Protein AF-A0A1F7G364-F1 (afdb_monomer_lite)

Foldseek 3Di:
DQLVVLLCCLQPAQQLVVCVVVVLLVVLCVVLVVPQFDSRDRQLVRVVPDDPCSQCVVPHDSVRSSSVSSVVSSVVVVLVPPPPRFFKKKKAWFAAPVRHTDDRMDMDGPNDDDDDDDDPRRCPVVVVVCVQQQPCLPDPGRMHMATPNHGDDPCRSPDPQCRPDDDDDPDDDDPDFDFLLVVQLVVCVVNVPPCSPVSSVVLLVQLQVQAPHHDDSRDTLVPDDPSSVVSSSVD

Radius of gyration: 21.53 Å; chains: 1; bounding box: 49×42×54 Å

Sequence (235 aa):
MTADKYLEMVIAEPLNKILAEHPICRDFFMNLRLTDIDWNLPLMQALDNIAEDAITEFGLDKGMILREFCQFLETFSKVASDGAAIRSLTIVGGHGKSGEAEIAQWTASVGEIISIVGPTGAGKSRLLADIECLADGDTPTGRRIHIDGKEITDERRFDMEGKLVAQLSQNMNFVMDLTVKEFLGMHAGSRLTRDAENTIVKCFECANELAGEKFLLDTKVTQLSGGQSRALMIA

Secondary structure (DSSP, 8-state):
--HHHHHHHHHHS-HHHHHHH-TTHHHHHHHTT--S--TTS-HHHHHHTS-HHHHHTTT--HHHHHHHHHHHHHHHHHHHHSTT---EEEEE--B-TTS-B--SEEEEETT--------TTSSHHHHHHHHHTT-BS-STT--EEEETTEEPPHHHHS-SS--------SS----S--BHHHHHHHHHHTTT-TTHHHHHHHHHHHHHHHSSS---TTSBGGGS-HHHHHHHHH-

Structure (mmCIF, N/CA/C/O backbone):
data_AF-A0A1F7G364-F1
#
_entry.id   AF-A0A1F7G364-F1
#
loop_
_atom_site.group_PDB
_atom_site.id
_atom_site.type_symbol
_atom_site.label_atom_id
_atom_site.label_alt_id
_atom_site.label_comp_id
_atom_site.label_asym_id
_atom_site.label_entity_id
_atom_site.label_seq_id
_atom_site.pdbx_PDB_ins_code
_atom_site.Cartn_x
_atom_site.Cartn_y
_atom_site.Cartn_z
_atom_site.occupancy
_atom_site.B_iso_or_equiv
_atom_site.auth_seq_id
_atom_site.auth_comp_id
_atom_site.auth_asym_id
_atom_site.auth_atom_id
_atom_site.pdbx_PDB_model_num
ATOM 1 N N . MET A 1 1 ? -16.574 -18.313 16.518 1.00 46.00 1 MET A N 1
ATOM 2 C CA . MET A 1 1 ? -15.630 -19.451 16.590 1.00 46.00 1 MET A CA 1
ATOM 3 C C . MET A 1 1 ? -14.181 -19.061 16.282 1.00 46.00 1 MET A C 1
ATOM 5 O O . MET A 1 1 ? -13.308 -19.859 16.580 1.00 46.00 1 MET A O 1
ATOM 9 N N . THR A 1 2 ? -13.884 -17.878 15.720 1.00 55.81 2 THR A N 1
ATOM 10 C CA . THR A 1 2 ? -12.501 -17.436 15.429 1.00 55.81 2 THR A CA 1
ATOM 11 C C . THR A 1 2 ? -11.850 -16.631 16.558 1.00 55.81 2 THR A C 1
ATOM 13 O O . THR A 1 2 ? -10.686 -16.877 16.848 1.00 55.81 2 THR A O 1
ATOM 16 N N . ALA A 1 3 ? -12.586 -15.741 17.236 1.00 55.44 3 ALA A N 1
ATOM 17 C CA . ALA A 1 3 ? -12.046 -14.910 18.322 1.00 55.44 3 ALA A CA 1
ATOM 18 C C . ALA A 1 3 ? -11.487 -15.733 19.504 1.00 55.44 3 ALA A C 1
ATOM 20 O O . ALA A 1 3 ? -10.388 -15.455 19.978 1.00 55.44 3 ALA A O 1
ATOM 21 N N . ASP A 1 4 ? -12.185 -16.803 19.908 1.00 66.75 4 ASP A N 1
ATOM 22 C CA . ASP A 1 4 ? -11.740 -17.679 21.007 1.00 66.75 4 ASP A CA 1
ATOM 23 C C . ASP A 1 4 ? -10.426 -18.407 20.682 1.00 66.75 4 ASP A C 1
ATOM 25 O O . ASP A 1 4 ? -9.586 -18.596 21.556 1.00 66.75 4 ASP A O 1
ATOM 29 N N . LYS A 1 5 ? -10.199 -18.746 19.405 1.00 79.88 5 LYS A N 1
ATOM 30 C CA . LYS A 1 5 ? -8.985 -19.442 18.956 1.00 79.88 5 LYS A CA 1
ATOM 31 C C . LYS A 1 5 ? -7.734 -18.570 19.107 1.00 79.88 5 LYS A C 1
ATOM 33 O O . LYS A 1 5 ? -6.701 -19.057 19.558 1.00 79.88 5 LYS A O 1
ATOM 38 N N . TYR A 1 6 ? -7.807 -17.297 18.709 1.00 83.31 6 TYR A N 1
ATOM 39 C CA . TYR A 1 6 ? -6.666 -16.381 18.837 1.00 83.31 6 TYR A CA 1
ATOM 40 C C . TYR A 1 6 ? -6.400 -16.029 20.295 1.00 83.31 6 TYR A C 1
ATOM 42 O O . TYR A 1 6 ? -5.242 -15.962 20.696 1.00 83.31 6 TYR A O 1
ATOM 50 N N . LEU A 1 7 ? -7.455 -15.886 21.098 1.00 86.00 7 LEU A N 1
ATOM 51 C CA . LEU A 1 7 ? -7.321 -15.663 22.531 1.00 86.00 7 LEU A CA 1
ATOM 52 C C . LEU A 1 7 ? -6.595 -16.828 23.223 1.00 86.00 7 LEU A C 1
ATOM 54 O O . LEU A 1 7 ? -5.642 -16.592 23.962 1.00 86.00 7 LEU A O 1
ATOM 58 N N . GLU A 1 8 ? -6.986 -18.078 22.947 1.00 86.25 8 GLU A N 1
ATOM 59 C CA . GLU A 1 8 ? -6.295 -19.263 23.477 1.00 86.25 8 GLU A CA 1
ATOM 60 C C . GLU A 1 8 ? -4.821 -19.304 23.056 1.00 86.25 8 GLU A C 1
ATOM 62 O O . GLU A 1 8 ? -3.945 -19.522 23.894 1.00 86.25 8 GLU A O 1
ATOM 67 N N . MET A 1 9 ? -4.536 -19.036 21.779 1.00 86.81 9 MET A N 1
ATOM 68 C CA . MET A 1 9 ? -3.173 -19.021 21.245 1.00 86.81 9 MET A CA 1
ATOM 69 C C . MET A 1 9 ? -2.296 -17.964 21.930 1.00 86.81 9 MET A C 1
ATOM 71 O O . MET A 1 9 ? -1.188 -18.270 22.355 1.00 86.81 9 MET A O 1
ATOM 75 N N . VAL A 1 10 ? -2.797 -16.736 22.086 1.00 89.81 10 VAL A N 1
ATOM 76 C CA . VAL A 1 10 ? -2.056 -15.611 22.688 1.00 89.81 10 VAL A CA 1
ATOM 77 C C . VAL A 1 10 ? -1.795 -15.814 24.184 1.00 89.81 10 VAL A C 1
ATOM 79 O O . VAL A 1 10 ? -0.786 -15.336 24.710 1.00 89.81 10 VAL A O 1
ATOM 82 N N . ILE A 1 11 ? -2.692 -16.518 24.879 1.00 90.00 11 ILE A N 1
ATOM 83 C CA . ILE A 1 11 ? -2.547 -16.828 26.307 1.00 90.00 11 ILE A CA 1
ATOM 84 C C . ILE A 1 11 ? -1.596 -18.012 26.536 1.00 90.00 11 ILE A C 1
ATOM 86 O O . ILE A 1 11 ? -0.894 -18.034 27.548 1.00 90.00 11 ILE A O 1
ATOM 90 N N . ALA A 1 12 ? -1.577 -18.997 25.634 1.00 88.75 12 ALA A N 1
ATOM 91 C CA . ALA A 1 12 ? -0.844 -20.246 25.834 1.00 88.75 12 ALA A CA 1
ATOM 92 C C . ALA A 1 12 ? 0.547 -20.270 25.184 1.00 88.75 12 ALA A C 1
ATOM 94 O O . ALA A 1 12 ? 1.451 -20.921 25.713 1.00 88.75 12 ALA A O 1
ATOM 95 N N . GLU A 1 13 ? 0.729 -19.607 24.042 1.00 92.75 13 GLU A N 1
ATOM 96 C CA . GLU A 1 13 ? 1.959 -19.711 23.259 1.00 92.75 13 GLU A CA 1
ATOM 97 C C . GLU A 1 13 ? 2.919 -18.533 23.487 1.00 92.75 13 GLU A C 1
ATOM 99 O O . GLU A 1 13 ? 2.483 -17.394 23.660 1.00 92.75 13 GLU A O 1
ATOM 104 N N . PRO A 1 14 ? 4.242 -18.778 23.439 1.00 93.94 14 PRO A N 1
ATOM 105 C CA . PRO A 1 14 ? 5.242 -17.718 23.407 1.00 93.94 14 PRO A CA 1
ATOM 106 C C . PRO A 1 14 ? 5.053 -16.767 22.220 1.00 93.94 14 PRO A C 1
ATOM 108 O O . PRO A 1 14 ? 4.830 -17.208 21.086 1.00 93.94 14 PRO A O 1
ATOM 111 N N . LEU A 1 15 ? 5.230 -15.463 22.452 1.00 90.69 15 LEU A N 1
ATOM 112 C CA . LEU A 1 15 ? 5.092 -14.449 21.403 1.00 90.69 15 LEU A CA 1
ATOM 113 C C . LEU A 1 15 ? 6.021 -14.702 20.204 1.00 90.69 15 LEU A C 1
ATOM 115 O O . LEU A 1 15 ? 5.620 -14.469 19.071 1.00 90.69 15 LEU A O 1
ATOM 119 N N . ASN A 1 16 ? 7.234 -15.220 20.406 1.00 90.25 16 ASN A N 1
ATOM 120 C CA . ASN A 1 16 ? 8.184 -15.512 19.329 1.00 90.25 16 ASN A CA 1
ATOM 121 C C . ASN A 1 16 ? 7.646 -16.544 18.322 1.00 90.25 16 ASN A C 1
ATOM 123 O O . ASN A 1 16 ? 7.907 -16.421 17.126 1.00 90.25 16 ASN A O 1
ATOM 127 N N . LYS A 1 17 ? 6.867 -17.525 18.785 1.00 90.06 17 LYS A N 1
ATOM 128 C CA . LYS A 1 17 ? 6.242 -18.548 17.950 1.00 90.06 17 LYS A CA 1
ATOM 129 C C . LYS A 1 17 ? 5.085 -17.946 17.160 1.00 90.06 17 LYS A C 1
ATOM 131 O O . LYS A 1 17 ? 5.026 -18.120 15.947 1.00 90.06 17 LYS A O 1
ATOM 136 N N . ILE A 1 18 ? 4.252 -17.143 17.824 1.00 87.56 18 ILE A N 1
ATOM 137 C CA . ILE A 1 18 ? 3.159 -16.404 17.179 1.00 87.56 18 ILE A CA 1
ATOM 138 C C . ILE A 1 18 ? 3.708 -15.461 16.101 1.00 87.56 18 ILE A C 1
ATOM 140 O O . ILE A 1 18 ? 3.188 -15.423 14.993 1.00 87.56 18 ILE A O 1
ATOM 144 N N . LEU A 1 19 ? 4.789 -14.732 16.388 1.00 84.50 19 LEU A N 1
ATOM 145 C CA . LEU A 1 19 ? 5.429 -13.815 15.441 1.00 84.50 19 LEU A CA 1
ATOM 146 C C . LEU A 1 19 ? 6.155 -14.531 14.296 1.00 84.50 19 LEU A C 1
ATOM 148 O O . LEU A 1 19 ? 6.310 -13.947 13.228 1.00 84.50 19 LEU A O 1
ATOM 152 N N . ALA A 1 20 ? 6.596 -15.776 14.482 1.00 76.75 20 ALA A N 1
ATOM 153 C CA . ALA A 1 20 ? 7.150 -16.569 13.387 1.00 76.75 20 ALA A CA 1
ATOM 154 C C . ALA A 1 20 ? 6.065 -16.953 12.366 1.00 76.75 20 ALA A C 1
ATOM 156 O O . ALA A 1 20 ? 6.322 -16.953 11.163 1.00 76.75 20 ALA A O 1
ATOM 157 N N . GLU A 1 21 ? 4.852 -17.247 12.840 1.00 77.50 21 GLU A N 1
ATOM 158 C CA . GLU A 1 21 ? 3.695 -17.559 11.990 1.00 77.50 21 GLU A CA 1
ATOM 159 C C . GLU A 1 21 ? 3.001 -16.293 11.457 1.00 77.50 21 GLU A C 1
ATOM 161 O O . GLU A 1 21 ? 2.485 -16.287 10.338 1.00 77.50 21 GLU A O 1
ATOM 166 N N . HIS A 1 22 ? 3.053 -15.195 12.218 1.00 77.25 22 HIS A N 1
ATOM 167 C CA . HIS A 1 22 ? 2.428 -13.910 11.902 1.00 77.25 22 HIS A CA 1
ATOM 168 C C . HIS A 1 22 ? 3.403 -12.725 12.089 1.00 77.25 22 HIS A C 1
ATOM 170 O O . HIS A 1 22 ? 3.224 -11.926 13.014 1.00 77.25 22 HIS A O 1
ATOM 176 N N . PRO A 1 23 ? 4.407 -12.543 11.204 1.00 73.62 23 PRO A N 1
ATOM 177 C CA . PRO A 1 23 ? 5.446 -11.516 11.370 1.00 73.62 23 PRO A CA 1
ATOM 178 C C . PRO A 1 23 ? 4.921 -10.083 11.539 1.00 73.62 23 PRO A C 1
ATOM 180 O O . PRO A 1 23 ? 5.452 -9.328 12.352 1.00 73.62 23 PRO A O 1
ATOM 183 N N . ILE A 1 24 ? 3.826 -9.738 10.850 1.00 70.62 24 ILE A N 1
ATOM 184 C CA . ILE A 1 24 ? 3.143 -8.432 10.928 1.00 70.62 24 ILE A CA 1
ATOM 185 C C . ILE A 1 24 ? 2.694 -8.053 12.344 1.00 70.62 24 ILE A C 1
ATOM 187 O O . ILE A 1 24 ? 2.598 -6.880 12.690 1.00 70.62 24 ILE A O 1
ATOM 191 N N . CYS A 1 25 ? 2.444 -9.040 13.205 1.00 81.12 25 CYS A N 1
ATOM 192 C CA . CYS A 1 25 ? 2.002 -8.793 14.575 1.00 81.12 25 CYS A CA 1
ATOM 193 C C . CYS A 1 25 ? 3.087 -8.134 15.434 1.00 81.12 25 CYS A C 1
ATOM 195 O O . CYS A 1 25 ? 2.791 -7.640 16.520 1.00 81.12 25 CYS A O 1
ATOM 197 N N . ARG A 1 26 ? 4.329 -8.056 14.942 1.00 81.12 26 ARG A N 1
ATOM 198 C CA . ARG A 1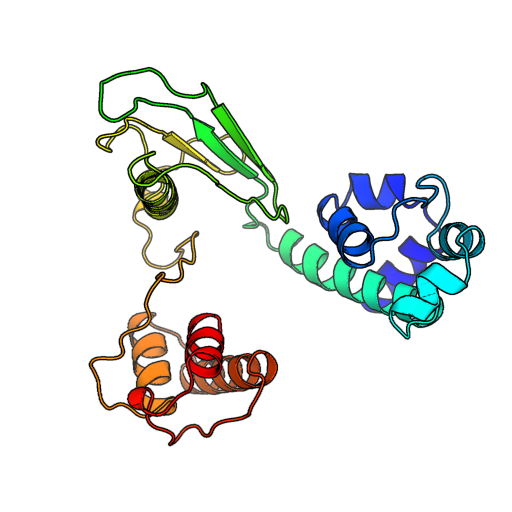 26 ? 5.398 -7.287 15.579 1.00 81.12 26 ARG A CA 1
ATOM 199 C C . ARG A 1 26 ? 5.097 -5.786 15.588 1.00 81.12 26 ARG A C 1
ATOM 201 O O . ARG A 1 26 ? 5.430 -5.112 16.564 1.00 81.12 26 ARG A O 1
ATOM 208 N N . ASP A 1 27 ? 4.415 -5.283 14.561 1.00 76.62 27 ASP A N 1
ATOM 209 C CA . ASP A 1 27 ? 4.112 -3.857 14.414 1.00 76.62 27 ASP A CA 1
ATOM 210 C C . ASP A 1 27 ? 3.127 -3.363 15.469 1.00 76.62 27 ASP A C 1
ATOM 212 O O . ASP A 1 27 ? 3.214 -2.219 15.910 1.00 76.62 27 ASP A O 1
ATOM 216 N N . PHE A 1 28 ? 2.239 -4.238 15.947 1.00 84.88 28 PHE A N 1
ATOM 217 C CA . PHE A 1 28 ? 1.347 -3.934 17.063 1.00 84.88 28 PHE A CA 1
ATOM 218 C C . PHE A 1 28 ? 2.128 -3.436 18.289 1.00 84.88 28 PHE A C 1
ATOM 220 O O . PHE A 1 28 ? 1.832 -2.378 18.845 1.00 84.88 28 PHE A O 1
ATOM 227 N N . PHE A 1 29 ? 3.186 -4.155 18.667 1.00 85.25 29 PHE A N 1
ATOM 228 C CA . PHE A 1 29 ? 4.021 -3.805 19.816 1.00 85.25 29 PHE A CA 1
ATOM 229 C C . PHE A 1 29 ? 4.875 -2.563 19.561 1.00 85.25 29 PHE A C 1
ATOM 231 O O . PHE A 1 29 ? 5.046 -1.740 20.460 1.00 85.25 29 PHE A O 1
ATOM 238 N N . MET A 1 30 ? 5.368 -2.387 18.330 1.00 79.62 30 MET A N 1
ATOM 239 C CA . MET A 1 30 ? 6.114 -1.186 17.946 1.00 79.62 30 MET A CA 1
ATOM 240 C C . MET A 1 30 ? 5.243 0.073 18.008 1.00 79.62 30 MET A C 1
ATOM 242 O O . MET A 1 30 ? 5.698 1.102 18.508 1.00 79.62 30 MET A O 1
ATOM 246 N N . ASN A 1 31 ? 3.987 -0.014 17.567 1.00 77.81 31 ASN A N 1
ATOM 247 C CA . ASN A 1 31 ? 3.032 1.095 17.613 1.00 77.81 31 ASN A CA 1
ATOM 248 C C . ASN A 1 31 ? 2.676 1.495 19.049 1.00 77.81 31 ASN A C 1
ATOM 250 O O . ASN A 1 31 ? 2.547 2.684 19.335 1.00 77.81 31 ASN A O 1
ATOM 254 N N . LEU A 1 32 ? 2.599 0.523 19.961 1.00 76.69 32 LEU A N 1
ATOM 255 C CA . LEU A 1 32 ? 2.423 0.762 21.397 1.00 76.69 32 LEU A CA 1
ATOM 256 C C . LEU A 1 32 ? 3.727 1.142 22.121 1.00 76.69 32 LEU A C 1
ATOM 258 O O . LEU A 1 32 ? 3.716 1.335 23.332 1.00 76.69 32 LEU A O 1
ATOM 262 N N . ARG A 1 33 ? 4.856 1.237 21.400 1.00 75.06 33 ARG A N 1
ATOM 263 C CA . ARG A 1 33 ? 6.203 1.481 21.950 1.00 75.06 33 ARG A CA 1
ATOM 264 C C . ARG A 1 33 ? 6.608 0.503 23.058 1.00 75.06 33 ARG A C 1
ATOM 266 O O . ARG A 1 33 ? 7.437 0.825 23.904 1.00 75.06 33 ARG A O 1
ATOM 273 N N . LEU A 1 34 ? 6.070 -0.712 23.025 1.00 77.19 34 LEU A N 1
ATOM 274 C CA . LEU A 1 34 ? 6.424 -1.772 23.960 1.00 77.19 34 LEU A CA 1
ATOM 275 C C . LEU A 1 34 ? 7.711 -2.449 23.474 1.00 77.19 34 LEU A C 1
ATOM 277 O O . LEU A 1 34 ? 7.679 -3.465 22.781 1.00 77.19 34 LEU A O 1
ATOM 281 N N . THR A 1 35 ? 8.856 -1.839 23.780 1.00 69.19 35 THR A N 1
ATOM 282 C CA . THR A 1 35 ? 10.170 -2.303 23.302 1.00 69.19 35 THR A CA 1
ATOM 283 C C . THR A 1 35 ? 10.810 -3.369 24.189 1.00 69.19 35 THR A C 1
ATOM 285 O O . THR A 1 35 ? 11.573 -4.186 23.679 1.00 69.19 35 THR A O 1
ATOM 288 N N . ASP A 1 36 ? 10.459 -3.413 25.477 1.00 77.38 36 ASP A N 1
ATOM 289 C CA . ASP A 1 36 ? 11.058 -4.307 26.482 1.00 77.38 36 ASP A CA 1
ATOM 290 C C . ASP A 1 36 ? 10.194 -5.552 26.754 1.00 77.38 36 ASP A C 1
ATOM 292 O O . ASP A 1 36 ? 10.009 -5.983 27.891 1.00 77.38 36 ASP A O 1
ATOM 296 N N . ILE A 1 37 ? 9.626 -6.128 25.693 1.00 84.00 37 ILE A N 1
ATOM 297 C CA . ILE A 1 37 ? 8.840 -7.364 25.767 1.00 84.00 37 ILE A CA 1
ATOM 298 C C . ILE A 1 37 ? 9.762 -8.584 25.708 1.00 84.00 37 ILE A C 1
ATOM 300 O O . ILE A 1 37 ? 10.570 -8.724 24.786 1.00 84.00 37 ILE A O 1
ATOM 304 N N . ASP A 1 38 ? 9.587 -9.518 26.647 1.00 89.06 38 ASP A N 1
ATOM 305 C CA . ASP A 1 38 ? 10.175 -10.853 26.531 1.00 89.06 38 ASP A CA 1
ATOM 306 C C . ASP A 1 38 ? 9.348 -11.713 25.567 1.00 89.06 38 ASP A C 1
ATOM 308 O O . ASP A 1 38 ? 8.284 -12.238 25.900 1.00 89.06 38 ASP A O 1
ATOM 312 N N . TRP A 1 39 ? 9.869 -11.874 24.352 1.00 89.88 39 TRP A N 1
ATOM 313 C CA . TRP A 1 39 ? 9.229 -12.642 23.286 1.00 89.88 39 TRP A CA 1
ATOM 314 C C . TRP A 1 39 ? 9.131 -14.146 23.577 1.00 89.88 39 TRP A C 1
ATOM 316 O O . TRP A 1 39 ? 8.430 -14.854 22.859 1.00 89.88 39 TRP A O 1
ATOM 326 N N . ASN A 1 40 ? 9.825 -14.668 24.591 1.00 93.12 40 ASN A N 1
ATOM 327 C CA . ASN A 1 40 ? 9.756 -16.090 24.944 1.00 93.12 40 ASN A CA 1
ATOM 328 C C . ASN A 1 40 ? 8.587 -16.421 25.880 1.00 93.12 40 ASN A C 1
ATOM 330 O O . ASN A 1 40 ? 8.368 -17.594 26.185 1.00 93.12 40 ASN A O 1
ATOM 334 N N . LEU A 1 41 ? 7.839 -15.410 26.325 1.00 91.94 41 LEU A N 1
ATOM 335 C CA . LEU A 1 41 ? 6.687 -15.566 27.203 1.00 91.94 41 LEU A CA 1
ATOM 336 C C . LEU A 1 41 ? 5.368 -15.360 26.439 1.00 91.94 41 LEU A C 1
ATOM 338 O O . LEU A 1 41 ? 5.348 -14.680 25.407 1.00 91.94 41 LEU A O 1
ATOM 342 N N . PRO A 1 42 ? 4.252 -15.925 26.933 1.00 93.56 42 PRO A N 1
ATOM 343 C CA . PRO A 1 42 ? 2.913 -15.552 26.485 1.00 93.56 42 PRO A CA 1
ATOM 344 C C . PRO A 1 42 ? 2.592 -14.089 26.805 1.00 93.56 42 PRO A C 1
ATOM 346 O O . PRO A 1 42 ? 3.126 -13.534 27.769 1.00 93.56 42 PRO A O 1
ATOM 349 N N . LEU A 1 43 ? 1.675 -13.471 26.048 1.00 91.50 43 LEU A N 1
ATOM 350 C CA . LEU A 1 43 ? 1.455 -12.017 26.089 1.00 91.50 43 LEU A CA 1
ATOM 351 C C . LEU A 1 43 ? 1.201 -11.482 27.503 1.00 91.50 43 LEU A C 1
ATOM 353 O O . LEU A 1 43 ? 1.846 -10.527 27.918 1.00 91.50 43 LEU A O 1
ATOM 357 N N . MET A 1 44 ? 0.291 -12.101 28.257 1.00 90.31 44 MET A N 1
ATOM 358 C CA . MET A 1 44 ? -0.051 -11.624 29.604 1.00 90.31 44 MET A CA 1
ATOM 359 C C . MET A 1 44 ? 1.149 -11.665 30.556 1.00 90.31 44 MET A C 1
ATOM 361 O O . MET A 1 44 ? 1.359 -10.719 31.306 1.00 90.31 44 MET A O 1
ATOM 365 N N . GLN A 1 45 ? 1.972 -12.714 30.470 1.00 88.94 45 GLN A N 1
ATOM 366 C CA . GLN A 1 45 ? 3.180 -12.842 31.290 1.00 88.94 45 GLN A CA 1
ATOM 367 C C . GLN A 1 45 ? 4.260 -11.847 30.858 1.00 88.94 45 GLN A C 1
ATOM 369 O O . GLN A 1 45 ? 4.964 -11.294 31.698 1.00 88.94 45 GLN A O 1
ATOM 374 N N . ALA A 1 46 ? 4.380 -11.587 29.555 1.00 88.69 46 ALA A N 1
ATOM 375 C CA . ALA A 1 46 ? 5.289 -10.569 29.050 1.00 88.69 46 ALA A CA 1
ATOM 376 C C . ALA A 1 46 ? 4.874 -9.164 29.522 1.00 88.69 46 ALA A C 1
ATOM 378 O O . ALA A 1 46 ? 5.725 -8.406 29.977 1.00 88.69 46 ALA A O 1
ATOM 379 N N . LEU A 1 47 ? 3.574 -8.843 29.491 1.00 87.06 47 LEU A N 1
ATOM 380 C CA . LEU A 1 47 ? 3.026 -7.575 29.992 1.00 87.06 47 LEU A CA 1
ATOM 381 C C . LEU A 1 47 ? 3.157 -7.425 31.516 1.00 87.06 47 LEU A C 1
ATOM 383 O O . LEU A 1 47 ? 3.214 -6.301 32.008 1.00 87.06 47 LEU A O 1
ATOM 387 N N . ASP A 1 48 ? 3.215 -8.524 32.272 1.00 85.25 48 ASP A N 1
ATOM 388 C CA . ASP A 1 48 ? 3.459 -8.487 33.720 1.00 85.25 48 ASP A CA 1
ATOM 389 C C . ASP A 1 48 ? 4.864 -8.009 34.089 1.00 85.25 48 ASP A C 1
ATOM 391 O O . ASP A 1 48 ? 5.041 -7.423 35.156 1.00 85.25 48 ASP A O 1
ATOM 395 N N . ASN A 1 49 ? 5.830 -8.185 33.189 1.00 82.12 49 ASN A N 1
ATOM 396 C CA . ASN A 1 49 ? 7.210 -7.746 33.383 1.00 82.12 49 ASN A CA 1
ATOM 397 C C . ASN A 1 49 ? 7.469 -6.310 32.894 1.00 82.12 49 ASN A C 1
ATOM 399 O O . ASN A 1 49 ? 8.583 -5.809 33.044 1.00 82.12 49 ASN A O 1
ATOM 403 N N . ILE A 1 50 ? 6.465 -5.643 32.318 1.00 80.94 50 ILE A N 1
ATOM 404 C CA . ILE A 1 50 ? 6.571 -4.264 31.830 1.00 80.94 50 ILE A CA 1
ATOM 405 C C . ILE A 1 50 ? 6.164 -3.293 32.941 1.00 80.94 50 ILE A C 1
ATOM 407 O O . ILE A 1 50 ? 5.210 -3.535 33.682 1.00 80.94 50 ILE A O 1
ATOM 411 N N . ALA A 1 51 ? 6.879 -2.170 33.037 1.00 73.69 51 ALA A N 1
ATOM 412 C CA . ALA A 1 51 ? 6.533 -1.093 33.956 1.00 73.69 51 ALA A CA 1
ATOM 413 C C . ALA A 1 51 ? 5.108 -0.577 33.686 1.00 73.69 51 ALA A C 1
ATOM 415 O O . ALA A 1 51 ? 4.757 -0.240 32.556 1.00 73.69 51 ALA A O 1
ATOM 416 N N . GLU A 1 52 ? 4.298 -0.486 34.738 1.00 69.88 52 GLU A N 1
ATOM 417 C CA . GLU A 1 52 ? 2.880 -0.107 34.661 1.00 69.88 52 GLU A CA 1
ATOM 418 C C . GLU A 1 52 ? 2.681 1.300 34.054 1.00 69.88 52 GLU A C 1
ATOM 420 O O . GLU A 1 52 ? 1.711 1.550 33.333 1.00 69.88 52 GLU A O 1
ATOM 425 N N . ASP A 1 53 ? 3.666 2.182 34.237 1.00 67.56 53 ASP A N 1
ATOM 426 C CA . ASP A 1 53 ? 3.720 3.530 33.660 1.00 67.56 53 ASP A CA 1
ATOM 427 C C . AS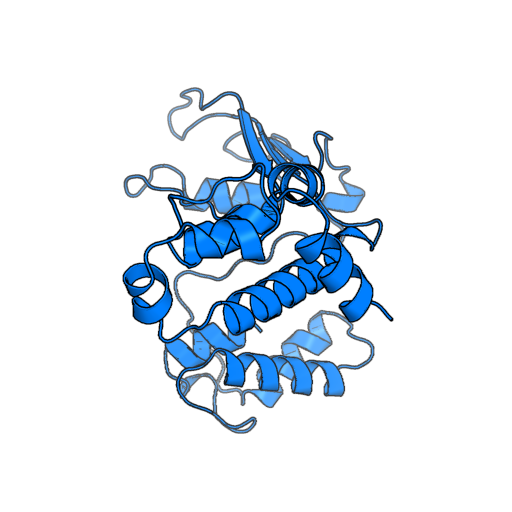P A 1 53 ? 3.755 3.515 32.119 1.00 67.56 53 ASP A C 1
ATOM 429 O O . ASP A 1 53 ? 3.111 4.341 31.478 1.00 67.56 53 ASP A O 1
ATOM 433 N N . ALA A 1 54 ? 4.441 2.544 31.504 1.00 67.44 54 ALA A N 1
ATOM 434 C CA . ALA A 1 54 ? 4.545 2.438 30.043 1.00 67.44 54 ALA A CA 1
ATOM 435 C C . ALA A 1 54 ? 3.228 1.979 29.390 1.00 67.44 54 ALA A C 1
ATOM 437 O O . ALA A 1 54 ? 2.946 2.294 28.236 1.00 67.44 54 ALA A O 1
ATOM 438 N N . ILE A 1 55 ? 2.407 1.232 30.133 1.00 70.12 55 ILE A N 1
ATOM 439 C CA . ILE A 1 55 ? 1.100 0.738 29.678 1.00 70.12 55 ILE A CA 1
ATOM 440 C C . ILE A 1 55 ? 0.033 1.830 29.846 1.00 70.12 55 ILE A C 1
ATOM 442 O O . ILE A 1 55 ? -0.789 2.063 28.956 1.00 70.12 55 ILE A O 1
ATOM 446 N N . THR A 1 56 ? 0.079 2.539 30.975 1.00 70.62 56 THR A N 1
ATOM 447 C CA . THR A 1 56 ? -0.881 3.597 31.311 1.00 70.62 56 THR A CA 1
ATOM 448 C C . THR A 1 56 ? -0.646 4.908 30.556 1.00 70.62 56 THR A C 1
ATOM 450 O O . THR A 1 56 ? -1.597 5.678 30.417 1.00 70.62 56 THR A O 1
ATOM 453 N N . GLU A 1 57 ? 0.547 5.143 29.987 1.00 66.31 57 GLU A N 1
ATOM 454 C CA . GLU A 1 57 ? 0.852 6.306 29.128 1.00 66.31 57 GLU A CA 1
ATOM 455 C C . GLU A 1 57 ? -0.137 6.449 27.953 1.00 66.31 57 GLU A C 1
ATOM 457 O O . GLU A 1 57 ? -0.487 7.562 27.558 1.00 66.31 57 GLU A O 1
ATOM 462 N N . PHE A 1 58 ? -0.665 5.329 27.450 1.00 63.91 58 PHE A N 1
ATOM 463 C CA . PHE A 1 58 ? -1.660 5.293 26.373 1.00 63.91 58 PHE A CA 1
ATOM 464 C C . PHE A 1 58 ? -3.108 5.140 26.867 1.00 63.91 58 PHE A C 1
ATOM 466 O O . PHE A 1 58 ? -4.018 4.959 26.061 1.00 63.91 58 PHE A O 1
ATOM 473 N N . GLY A 1 59 ? -3.342 5.200 28.183 1.00 68.19 59 GLY A N 1
ATOM 474 C CA . GLY A 1 59 ? -4.660 4.974 28.785 1.00 68.19 59 GLY A CA 1
ATOM 475 C C . GLY A 1 59 ? -5.175 3.541 28.614 1.00 68.19 59 GLY A C 1
ATOM 476 O O . GLY A 1 59 ? -6.385 3.321 28.647 1.00 68.19 59 GLY A O 1
ATOM 477 N N . LEU A 1 60 ? -4.274 2.580 28.395 1.00 75.19 60 LEU A N 1
ATOM 478 C CA . LEU A 1 60 ? -4.603 1.174 28.183 1.00 75.19 60 LEU A CA 1
ATOM 479 C C . LEU A 1 60 ? -4.423 0.376 29.477 1.00 75.19 60 LEU A C 1
ATOM 481 O O . LEU A 1 60 ? -3.590 0.704 30.319 1.00 75.19 60 LEU A O 1
ATOM 485 N N . ASP A 1 61 ? -5.179 -0.713 29.607 1.00 84.56 61 ASP A N 1
ATOM 486 C CA . ASP A 1 61 ? -4.896 -1.775 30.573 1.00 84.56 61 ASP A CA 1
ATOM 487 C C . ASP A 1 61 ? -4.385 -3.040 29.857 1.00 84.56 61 ASP A C 1
ATOM 489 O O . ASP A 1 61 ? -4.539 -3.208 28.642 1.00 84.56 61 ASP A O 1
ATOM 493 N N . LYS A 1 62 ? -3.768 -3.960 30.609 1.00 85.50 62 LYS A N 1
ATOM 494 C CA . LYS A 1 62 ? -3.225 -5.218 30.059 1.00 85.50 62 LYS A CA 1
ATOM 495 C C . LYS A 1 62 ? -4.287 -6.046 29.321 1.00 85.50 62 LYS A C 1
ATOM 497 O O . LYS A 1 62 ? -3.992 -6.676 28.308 1.00 85.50 62 LYS A O 1
ATOM 502 N N . GLY A 1 63 ? -5.529 -6.024 29.803 1.00 84.62 63 GLY A N 1
ATOM 503 C CA . GLY A 1 63 ? -6.657 -6.707 29.175 1.00 84.62 63 GLY A CA 1
ATOM 504 C C . GLY A 1 63 ? -7.116 -6.041 27.874 1.00 84.62 63 GLY A C 1
ATOM 505 O O . GLY A 1 63 ? -7.533 -6.743 26.955 1.00 84.62 63 GLY A O 1
ATOM 506 N N . MET A 1 64 ? -7.021 -4.714 27.759 1.00 84.38 64 MET A N 1
ATOM 507 C CA . MET A 1 64 ? -7.239 -3.979 26.512 1.00 84.38 64 MET A CA 1
ATOM 508 C C . MET A 1 64 ? -6.177 -4.355 25.488 1.00 84.38 64 MET A C 1
ATOM 510 O O . MET A 1 64 ? -6.540 -4.743 24.385 1.00 84.38 64 MET A O 1
ATOM 514 N N . ILE A 1 65 ? -4.896 -4.348 25.869 1.00 88.12 65 ILE A N 1
ATOM 515 C CA . ILE A 1 65 ? -3.798 -4.749 24.975 1.00 88.12 65 ILE A CA 1
ATOM 516 C C . ILE A 1 65 ? -4.003 -6.183 24.472 1.00 88.12 65 ILE A C 1
ATOM 518 O O . ILE A 1 65 ? -3.858 -6.436 23.280 1.00 88.12 65 ILE A O 1
ATOM 522 N N . LEU A 1 66 ? -4.400 -7.112 25.349 1.00 90.12 66 LEU A N 1
ATOM 523 C CA . LEU A 1 66 ? -4.726 -8.485 24.958 1.00 90.12 66 LEU A CA 1
ATOM 524 C C . LEU A 1 66 ? -5.848 -8.537 23.910 1.00 90.12 66 LEU A C 1
ATOM 526 O O . LEU A 1 66 ? -5.710 -9.229 22.901 1.00 90.12 66 LEU A O 1
ATOM 530 N N . ARG A 1 67 ? -6.953 -7.817 24.140 1.00 86.69 67 ARG A N 1
ATOM 531 C CA . ARG A 1 67 ? -8.094 -7.785 23.211 1.00 86.69 67 ARG A CA 1
ATOM 532 C C . ARG A 1 67 ? -7.709 -7.182 21.863 1.00 86.69 67 ARG A C 1
ATOM 534 O O . ARG A 1 67 ? -7.985 -7.796 20.836 1.00 86.69 67 ARG A O 1
ATOM 541 N N . GLU A 1 68 ? -7.037 -6.036 21.880 1.00 86.06 68 GLU A N 1
ATOM 542 C CA . GLU A 1 68 ? -6.558 -5.342 20.681 1.00 86.06 68 GLU A CA 1
ATOM 543 C C . GLU A 1 68 ? -5.583 -6.223 19.890 1.00 86.06 68 GLU A C 1
ATOM 545 O O . GLU A 1 68 ? -5.716 -6.359 18.675 1.00 86.06 68 GLU A O 1
ATOM 550 N N . PHE A 1 69 ? -4.663 -6.920 20.567 1.00 89.75 69 PHE A N 1
ATOM 551 C CA . PHE A 1 69 ? -3.738 -7.837 19.903 1.00 89.75 69 PHE A CA 1
ATOM 552 C C . PHE A 1 69 ? -4.453 -9.036 19.271 1.00 89.75 69 PHE A C 1
ATOM 554 O O . PHE A 1 69 ? -4.138 -9.425 18.146 1.00 89.75 69 PHE A O 1
ATOM 561 N N . CYS A 1 70 ? -5.447 -9.611 19.954 1.00 88.12 70 CYS A N 1
ATOM 562 C CA . CYS A 1 70 ? -6.253 -10.698 19.395 1.00 88.12 70 CYS A CA 1
ATOM 563 C C . CYS A 1 70 ? -7.045 -10.238 18.163 1.00 88.12 70 CYS A C 1
ATOM 565 O O . CYS A 1 70 ? -7.113 -10.962 17.169 1.00 88.12 70 CYS A O 1
ATOM 567 N N . GLN A 1 71 ? -7.612 -9.030 18.204 1.00 84.62 71 GLN A N 1
ATOM 568 C CA . GLN A 1 71 ? -8.339 -8.448 17.077 1.00 84.62 71 GLN A CA 1
ATOM 569 C C . GLN A 1 71 ? -7.407 -8.137 15.898 1.00 84.62 71 GLN A C 1
ATOM 571 O O . GLN A 1 71 ? -7.758 -8.393 14.741 1.00 84.62 71 GLN A O 1
ATOM 576 N N . PHE A 1 72 ? -6.198 -7.654 16.185 1.00 84.06 72 PHE A N 1
ATOM 577 C CA . PHE A 1 72 ? -5.140 -7.463 15.199 1.00 84.06 72 PHE A CA 1
ATOM 578 C C . PHE A 1 72 ? -4.788 -8.799 14.521 1.00 84.06 72 PHE A C 1
ATOM 580 O O . PHE A 1 72 ? -4.871 -8.915 13.297 1.00 84.06 72 PHE A O 1
ATOM 587 N N . LEU A 1 73 ? -4.504 -9.844 15.307 1.00 83.62 73 LEU A N 1
ATOM 588 C CA . LEU A 1 73 ? -4.224 -11.198 14.815 1.00 83.62 73 LEU A CA 1
ATOM 589 C C . LEU A 1 73 ? -5.352 -11.755 13.944 1.00 83.62 73 LEU A C 1
ATOM 591 O O . LEU A 1 73 ? -5.084 -12.307 12.875 1.00 83.62 73 LEU A O 1
ATOM 595 N N . GLU A 1 74 ? -6.606 -11.614 14.374 1.00 82.12 74 GLU A N 1
ATOM 596 C CA . GLU A 1 74 ? -7.757 -12.107 13.617 1.00 82.12 74 GLU A CA 1
ATOM 597 C C . GLU A 1 74 ? -7.886 -11.396 12.264 1.00 82.12 74 GLU A C 1
ATOM 599 O O . GLU A 1 74 ? -8.114 -12.049 11.242 1.00 82.12 74 GLU A O 1
ATOM 604 N N . THR A 1 75 ? -7.708 -10.073 12.245 1.00 74.06 75 THR A N 1
ATOM 605 C CA . THR A 1 75 ? -7.804 -9.257 11.028 1.00 74.06 75 THR A CA 1
ATOM 606 C C . THR A 1 75 ? -6.769 -9.703 9.998 1.00 74.06 75 THR A C 1
ATOM 608 O O . THR A 1 75 ? -7.119 -10.021 8.861 1.00 74.06 75 THR A O 1
ATOM 611 N N . PHE A 1 76 ? -5.505 -9.829 10.399 1.00 70.12 76 PHE A N 1
ATOM 612 C CA . PHE A 1 76 ? -4.426 -10.163 9.468 1.00 70.12 76 PHE A CA 1
ATOM 613 C C . PHE A 1 76 ? -4.320 -11.657 9.142 1.00 70.12 76 PHE A C 1
ATOM 615 O O . PHE A 1 76 ? -3.856 -12.024 8.064 1.00 70.12 76 PHE A O 1
ATOM 622 N N . SER A 1 77 ? -4.833 -12.537 10.001 1.00 67.06 77 SER A N 1
ATOM 623 C CA . SER A 1 77 ? -4.945 -13.963 9.675 1.00 67.06 77 SER A CA 1
ATOM 624 C C . SER A 1 77 ? -6.047 -14.257 8.654 1.00 67.06 77 SER A C 1
ATOM 626 O O . SER A 1 77 ? -5.909 -15.177 7.844 1.00 67.06 77 SER A O 1
ATOM 628 N N . LYS A 1 78 ? -7.138 -13.478 8.657 1.00 57.91 78 LYS A N 1
ATOM 629 C CA . LYS A 1 78 ? -8.172 -13.553 7.611 1.00 57.91 78 LYS A CA 1
ATOM 630 C C . LYS A 1 78 ? -7.618 -13.120 6.257 1.00 57.91 78 LYS A C 1
ATOM 632 O O . LYS A 1 78 ? -7.847 -13.806 5.269 1.00 57.91 78 LYS A O 1
ATOM 637 N N . VAL A 1 79 ? -6.803 -12.065 6.231 1.00 54.75 79 VAL A N 1
ATOM 638 C CA . VAL A 1 79 ? -6.099 -11.634 5.013 1.00 54.75 79 VAL A CA 1
ATOM 639 C C . VAL A 1 79 ? -5.165 -12.733 4.488 1.00 54.75 79 VAL A C 1
ATOM 641 O O . VAL A 1 79 ? -5.090 -12.933 3.285 1.00 54.75 79 VAL A O 1
ATOM 644 N N . ALA A 1 80 ? -4.508 -13.502 5.364 1.00 49.75 80 ALA A N 1
ATOM 645 C CA . ALA A 1 80 ? -3.595 -14.580 4.969 1.00 49.75 80 ALA A CA 1
ATOM 646 C C . ALA A 1 80 ? -4.273 -15.889 4.498 1.00 49.75 80 ALA A C 1
ATOM 648 O O . ALA A 1 80 ? -3.594 -16.742 3.921 1.00 49.75 80 ALA A O 1
ATOM 649 N N . SER A 1 81 ? -5.572 -16.088 4.768 1.00 46.69 81 SER A N 1
ATOM 650 C CA . SER A 1 81 ? -6.299 -17.337 4.464 1.00 46.69 81 SER A CA 1
ATOM 651 C C . SER A 1 81 ? -7.049 -17.326 3.129 1.00 46.69 81 SER A C 1
ATOM 653 O O . SER A 1 81 ? -7.377 -18.401 2.621 1.00 46.69 81 SER A O 1
ATOM 655 N N . ASP A 1 82 ? -7.227 -16.161 2.503 1.00 45.62 82 ASP A N 1
ATOM 656 C CA . ASP A 1 82 ? -7.548 -16.084 1.079 1.00 45.62 82 ASP A CA 1
ATOM 657 C C . ASP A 1 82 ? -6.277 -16.409 0.284 1.00 45.62 82 ASP A C 1
ATOM 659 O O . ASP A 1 82 ? -5.290 -15.676 0.321 1.00 45.62 82 ASP A O 1
ATOM 663 N N . GLY A 1 83 ? -6.273 -17.533 -0.442 1.00 44.56 83 GLY A N 1
ATOM 664 C CA . GLY A 1 83 ? -5.124 -18.077 -1.191 1.00 44.56 83 GLY A CA 1
ATOM 665 C C . GLY A 1 83 ? -4.548 -17.190 -2.313 1.00 44.56 83 GLY A C 1
ATOM 666 O O . GLY A 1 83 ? -3.781 -17.682 -3.138 1.00 44.56 83 GLY A O 1
ATOM 667 N N . ALA A 1 84 ? -4.912 -15.908 -2.346 1.00 53.88 84 ALA A N 1
ATOM 668 C CA . ALA A 1 84 ? -4.406 -14.851 -3.214 1.00 53.88 84 ALA A CA 1
ATOM 669 C C . ALA A 1 84 ? -3.596 -13.774 -2.452 1.00 53.88 84 ALA A C 1
ATOM 671 O O . ALA A 1 84 ? -3.268 -12.739 -3.027 1.00 53.88 84 ALA A O 1
ATOM 672 N N . ALA A 1 85 ? -3.283 -13.984 -1.168 1.00 68.44 85 ALA A N 1
ATOM 673 C CA . ALA A 1 85 ? -2.564 -13.007 -0.358 1.00 68.44 85 ALA A CA 1
ATOM 674 C C . ALA A 1 85 ? -1.087 -12.893 -0.766 1.00 68.44 85 ALA A C 1
ATOM 676 O O . ALA A 1 85 ? -0.298 -13.815 -0.546 1.00 68.44 85 ALA A O 1
ATOM 677 N N . ILE A 1 86 ? -0.718 -11.741 -1.329 1.00 78.00 86 ILE A N 1
ATOM 678 C CA . ILE A 1 86 ? 0.676 -11.353 -1.569 1.00 78.00 86 ILE A CA 1
ATOM 679 C C . ILE A 1 86 ? 1.413 -11.325 -0.230 1.00 78.00 86 ILE A C 1
ATOM 681 O O . ILE A 1 86 ? 0.979 -10.657 0.709 1.00 78.00 86 ILE A O 1
ATOM 685 N N . ARG A 1 87 ? 2.538 -12.033 -0.140 1.00 84.12 87 ARG A N 1
ATOM 686 C CA . ARG A 1 87 ? 3.379 -12.112 1.062 1.00 84.12 87 ARG A CA 1
ATOM 687 C C . ARG A 1 87 ? 4.605 -11.228 0.967 1.00 84.12 87 ARG A C 1
ATOM 689 O O . ARG A 1 87 ? 5.084 -10.768 2.001 1.00 84.12 87 ARG A O 1
ATOM 696 N N . SER A 1 88 ? 5.125 -11.005 -0.236 1.00 89.56 88 SER A N 1
ATOM 697 C CA . SER A 1 88 ? 6.259 -10.109 -0.438 1.00 89.56 88 SER A CA 1
ATOM 698 C C . SER A 1 88 ? 6.263 -9.421 -1.797 1.00 89.56 88 SER A C 1
ATOM 700 O O . SER A 1 88 ? 5.733 -9.931 -2.786 1.00 89.56 88 SER A O 1
ATOM 702 N N . LEU A 1 89 ? 6.913 -8.259 -1.835 1.00 92.38 89 LEU A N 1
ATOM 703 C CA . LEU A 1 89 ? 7.218 -7.500 -3.040 1.00 92.38 89 LEU A CA 1
ATOM 704 C C . LEU A 1 89 ? 8.722 -7.245 -3.087 1.00 92.38 89 LEU A C 1
ATOM 706 O O . LEU A 1 89 ? 9.276 -6.597 -2.202 1.00 92.38 89 LEU A O 1
ATOM 710 N N . THR A 1 90 ? 9.384 -7.738 -4.126 1.00 95.12 90 THR A N 1
ATOM 711 C CA . THR A 1 90 ? 10.813 -7.515 -4.355 1.00 95.12 90 THR A CA 1
ATOM 712 C C . THR A 1 90 ? 11.006 -6.545 -5.508 1.00 95.12 90 THR A C 1
ATOM 714 O O . THR A 1 90 ? 10.477 -6.743 -6.597 1.00 95.12 90 THR A O 1
ATOM 717 N N . ILE A 1 91 ? 11.803 -5.510 -5.273 1.00 95.44 91 ILE A N 1
ATOM 718 C CA . ILE A 1 91 ? 12.253 -4.546 -6.270 1.00 95.44 91 ILE A CA 1
ATOM 719 C C . ILE A 1 91 ? 13.673 -4.932 -6.659 1.00 95.44 91 ILE A C 1
ATOM 721 O O . ILE A 1 91 ? 14.582 -4.851 -5.834 1.00 95.44 91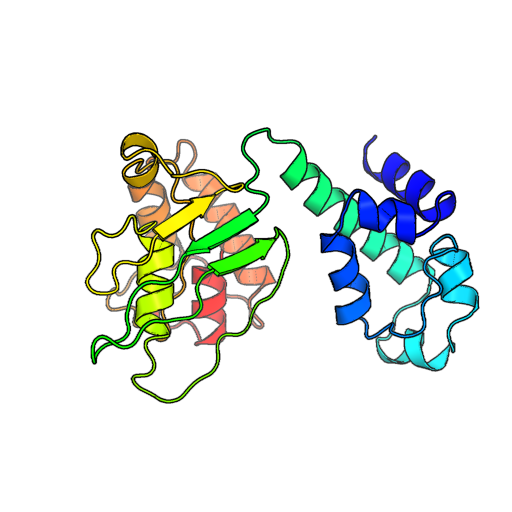 ILE A O 1
ATOM 725 N N . VAL A 1 92 ? 13.869 -5.341 -7.906 1.00 95.88 92 VAL A N 1
ATOM 726 C CA . VAL A 1 92 ? 15.192 -5.558 -8.493 1.00 95.88 92 VAL A CA 1
ATOM 727 C C . VAL A 1 92 ? 15.677 -4.241 -9.084 1.00 95.88 92 VAL A C 1
ATOM 729 O O . VAL A 1 92 ? 14.973 -3.592 -9.864 1.00 95.88 92 VAL A O 1
ATOM 732 N N . GLY A 1 93 ? 16.883 -3.845 -8.686 1.00 93.88 93 GLY A N 1
ATOM 733 C CA . GLY A 1 93 ? 17.510 -2.596 -9.084 1.00 93.88 93 GLY A CA 1
ATOM 734 C C . GLY A 1 93 ? 17.735 -2.499 -10.582 1.00 93.88 93 GLY A C 1
ATOM 735 O O . GLY A 1 93 ? 18.094 -3.474 -11.241 1.00 93.88 93 GLY A O 1
ATOM 736 N N . GLY A 1 94 ? 17.560 -1.287 -11.093 1.00 93.19 94 GLY A N 1
ATOM 737 C CA . GLY A 1 94 ? 17.942 -0.916 -12.445 1.00 93.19 94 GLY A CA 1
ATOM 738 C C . GLY A 1 94 ? 18.972 0.208 -12.400 1.00 93.19 94 GLY A C 1
ATOM 739 O O . GLY A 1 94 ? 20.017 0.086 -11.753 1.00 93.19 94 GLY A O 1
ATOM 740 N N . HIS A 1 95 ? 18.654 1.316 -13.060 1.00 92.19 95 HIS A N 1
ATOM 741 C CA . HIS A 1 95 ? 19.530 2.466 -13.206 1.00 92.19 95 HIS A CA 1
ATOM 742 C C . HIS A 1 95 ? 18.840 3.781 -12.842 1.00 92.19 95 HIS A C 1
ATOM 744 O O . HIS A 1 95 ? 17.650 3.991 -13.098 1.00 92.19 95 HIS A O 1
ATOM 750 N N . GLY A 1 96 ? 19.630 4.687 -12.271 1.00 88.81 96 GLY A N 1
ATOM 751 C CA . GLY A 1 96 ? 19.231 6.062 -12.017 1.00 88.81 96 GLY A CA 1
ATOM 752 C C . GLY A 1 96 ? 19.244 6.921 -13.283 1.00 88.81 96 GLY A C 1
ATOM 753 O O . GLY A 1 96 ? 19.577 6.481 -14.385 1.00 88.81 96 GLY A O 1
ATOM 754 N N . LYS A 1 97 ? 18.890 8.202 -13.131 1.00 85.81 97 LYS A N 1
ATOM 755 C CA . LYS A 1 97 ? 18.747 9.141 -14.259 1.00 85.81 97 LYS A CA 1
ATOM 756 C C . LYS A 1 97 ? 20.051 9.345 -15.043 1.00 85.81 97 LYS A C 1
ATOM 758 O O . LYS A 1 97 ? 19.987 9.689 -16.222 1.00 85.81 97 LYS A O 1
ATOM 763 N N . SER A 1 98 ? 21.208 9.166 -14.407 1.00 86.62 98 SER A N 1
ATOM 764 C CA . SER A 1 98 ? 22.527 9.345 -15.032 1.00 86.62 98 SER A CA 1
ATOM 765 C C . SER A 1 98 ? 23.153 8.013 -15.468 1.00 86.62 98 SER A C 1
ATOM 767 O O . SER A 1 98 ? 24.316 7.993 -15.866 1.00 86.62 98 SER A O 1
ATOM 769 N N . GLY A 1 99 ? 22.392 6.911 -15.419 1.00 85.44 99 GLY A N 1
ATOM 770 C CA . GLY A 1 99 ? 22.852 5.566 -15.774 1.00 85.44 99 GLY A CA 1
ATOM 771 C C . GLY A 1 99 ? 23.610 4.840 -14.659 1.00 85.44 99 GLY A C 1
ATOM 772 O O . GLY A 1 99 ? 24.089 3.727 -14.868 1.00 85.44 99 GLY A O 1
ATOM 773 N N . GLU A 1 100 ? 23.726 5.439 -13.475 1.00 90.19 100 GLU A N 1
ATOM 774 C CA . GLU A 1 100 ? 24.309 4.800 -12.302 1.00 90.19 100 GLU A CA 1
ATOM 775 C C . GLU A 1 100 ? 23.495 3.571 -11.880 1.00 90.19 100 GLU A C 1
ATOM 777 O O . GLU A 1 100 ? 22.266 3.589 -11.922 1.00 90.19 100 GLU A O 1
ATOM 782 N N . ALA A 1 101 ? 24.175 2.494 -11.485 1.00 88.56 101 ALA A N 1
ATOM 783 C CA . ALA A 1 101 ? 23.511 1.305 -10.961 1.00 88.56 101 ALA A CA 1
ATOM 784 C C . ALA A 1 101 ? 22.897 1.589 -9.583 1.00 88.56 101 ALA A C 1
ATOM 786 O O . ALA A 1 101 ? 23.513 2.250 -8.742 1.00 88.56 101 ALA A O 1
ATOM 787 N N . GLU A 1 102 ? 21.696 1.067 -9.351 1.00 88.81 102 GLU A N 1
ATOM 788 C CA . GLU A 1 102 ? 21.013 1.166 -8.062 1.00 88.81 102 GLU A CA 1
ATOM 789 C C . GLU A 1 102 ? 21.309 -0.033 -7.147 1.00 88.81 102 GLU A C 1
ATOM 791 O O . GLU A 1 102 ? 22.088 -0.930 -7.476 1.00 88.81 102 GLU A O 1
ATOM 796 N N . ILE A 1 103 ? 20.678 -0.051 -5.968 1.00 87.19 103 ILE A N 1
ATOM 797 C CA . ILE A 1 103 ? 20.694 -1.206 -5.065 1.00 87.19 103 ILE A CA 1
ATOM 798 C C . ILE A 1 103 ? 20.208 -2.433 -5.836 1.00 87.19 103 ILE A C 1
ATOM 800 O O . ILE A 1 103 ? 19.132 -2.396 -6.422 1.00 87.19 103 ILE A O 1
ATOM 804 N N . ALA A 1 104 ? 20.980 -3.521 -5.797 1.00 89.94 104 ALA A N 1
ATOM 805 C CA . ALA A 1 104 ? 20.719 -4.711 -6.605 1.00 89.94 104 ALA A CA 1
ATOM 806 C C . ALA A 1 104 ? 19.309 -5.285 -6.404 1.00 89.94 104 ALA A C 1
ATOM 808 O O . ALA A 1 104 ? 18.649 -5.644 -7.375 1.00 89.94 104 ALA A O 1
ATOM 809 N N . GLN A 1 105 ? 18.847 -5.365 -5.155 1.00 94.44 105 GLN A N 1
ATOM 810 C CA . GLN A 1 105 ? 17.477 -5.747 -4.833 1.00 94.44 105 GLN A CA 1
ATOM 811 C C . GLN A 1 105 ? 17.082 -5.316 -3.420 1.00 94.44 105 GLN A C 1
ATOM 813 O O . GLN A 1 105 ? 17.932 -5.218 -2.532 1.00 94.44 105 GLN A O 1
ATOM 818 N N . TRP A 1 106 ? 15.786 -5.130 -3.203 1.00 94.44 106 TRP A N 1
ATOM 819 C CA . TRP A 1 106 ? 15.190 -4.917 -1.890 1.00 94.44 106 TRP A CA 1
ATOM 820 C C . TRP A 1 106 ? 13.806 -5.572 -1.827 1.00 94.44 106 TRP A C 1
ATOM 822 O O . TRP A 1 106 ? 13.092 -5.573 -2.825 1.00 94.44 106 TRP A O 1
ATOM 832 N N . THR A 1 107 ? 13.427 -6.127 -0.676 1.00 93.94 107 THR A N 1
ATOM 833 C CA . THR A 1 107 ? 12.159 -6.850 -0.502 1.00 93.94 107 THR A CA 1
ATOM 834 C C . THR A 1 107 ? 11.379 -6.275 0.667 1.00 93.94 107 THR A C 1
ATOM 836 O O . THR A 1 107 ? 11.924 -6.180 1.764 1.00 93.94 107 THR A O 1
ATOM 839 N N . ALA A 1 108 ? 10.112 -5.955 0.417 1.00 91.06 108 ALA A N 1
ATOM 840 C CA . ALA A 1 108 ? 9.099 -5.692 1.426 1.00 91.06 108 ALA A CA 1
ATOM 841 C C . ALA A 1 108 ? 8.305 -6.970 1.711 1.00 91.06 108 ALA A C 1
ATOM 843 O O . ALA A 1 108 ? 7.943 -7.697 0.781 1.00 91.06 108 ALA A O 1
ATOM 844 N N . SER A 1 109 ? 7.991 -7.215 2.976 1.00 87.88 109 SER A N 1
ATOM 845 C CA . SER A 1 109 ? 7.081 -8.275 3.411 1.00 87.88 109 SER A CA 1
ATOM 846 C C . SER A 1 109 ? 5.708 -7.703 3.754 1.00 87.88 109 SER A C 1
ATOM 848 O O . SER A 1 109 ? 5.567 -6.529 4.095 1.00 87.88 109 SER A O 1
ATOM 850 N N . VAL A 1 110 ? 4.675 -8.538 3.667 1.00 84.44 110 VAL A N 1
ATOM 851 C CA . VAL A 1 110 ? 3.310 -8.157 4.034 1.00 84.44 110 VAL A CA 1
ATOM 852 C C . VAL A 1 110 ? 3.272 -7.577 5.448 1.00 84.44 110 VAL A C 1
ATOM 854 O O . VAL A 1 110 ? 3.801 -8.163 6.393 1.00 84.44 110 VAL A O 1
ATOM 857 N N . GLY A 1 111 ? 2.631 -6.416 5.568 1.00 79.69 111 GLY A N 1
ATOM 858 C CA . GLY A 1 111 ? 2.495 -5.697 6.828 1.00 79.69 111 GLY A CA 1
ATOM 859 C C . GLY A 1 111 ? 3.526 -4.619 7.092 1.00 79.69 111 GLY A C 1
ATOM 860 O O . GLY A 1 111 ? 3.234 -3.709 7.855 1.00 79.69 111 GLY A O 1
ATOM 861 N N . GLU A 1 112 ? 4.682 -4.664 6.433 1.00 82.12 112 GLU A N 1
ATOM 862 C CA . GLU A 1 112 ? 5.740 -3.697 6.704 1.00 82.12 112 GLU A CA 1
ATOM 863 C C . GLU A 1 112 ? 5.339 -2.273 6.294 1.00 82.12 112 GLU A C 1
ATOM 865 O O . GLU A 1 112 ? 4.891 -2.014 5.172 1.00 82.12 112 GLU A O 1
ATOM 870 N N . ILE A 1 113 ? 5.580 -1.319 7.195 1.00 87.25 113 ILE A N 1
ATOM 871 C CA . ILE A 1 113 ? 5.459 0.111 6.909 1.00 87.25 113 ILE A CA 1
ATOM 872 C C . ILE A 1 113 ? 6.836 0.650 6.532 1.00 87.25 113 ILE A C 1
ATOM 874 O O . ILE A 1 113 ? 7.731 0.779 7.368 1.00 87.25 113 ILE A O 1
ATOM 878 N N . ILE A 1 114 ? 7.001 1.000 5.258 1.00 89.44 114 ILE A N 1
ATOM 879 C CA . ILE A 1 114 ? 8.284 1.452 4.716 1.00 89.44 114 ILE A CA 1
ATOM 880 C C . ILE A 1 114 ? 8.237 2.938 4.374 1.00 89.44 114 ILE A C 1
ATOM 882 O O . ILE A 1 114 ? 7.337 3.414 3.683 1.00 89.44 114 ILE A O 1
ATOM 886 N N . SER A 1 115 ? 9.259 3.671 4.818 1.00 90.44 115 SER A N 1
ATOM 887 C CA . SER A 1 115 ? 9.465 5.077 4.469 1.00 90.44 115 SER A CA 1
ATOM 888 C C . SER A 1 115 ? 10.627 5.229 3.491 1.00 90.44 115 SER A C 1
ATOM 890 O O . SER A 1 115 ? 11.745 4.792 3.763 1.00 90.44 115 SER A O 1
ATOM 892 N N . ILE A 1 116 ? 10.371 5.879 2.353 1.00 89.38 116 ILE A N 1
ATOM 893 C CA . ILE A 1 116 ? 11.373 6.159 1.319 1.00 89.38 116 ILE A CA 1
ATOM 894 C C . ILE A 1 116 ? 11.728 7.645 1.374 1.00 89.38 116 ILE A C 1
ATOM 896 O O . ILE A 1 116 ? 10.914 8.512 1.048 1.00 89.38 116 ILE A O 1
ATOM 900 N N . VAL A 1 117 ? 12.974 7.948 1.738 1.00 91.00 117 VAL A N 1
ATOM 901 C CA . VAL A 1 117 ? 13.467 9.322 1.915 1.00 91.00 117 VAL A CA 1
ATOM 902 C C . VAL A 1 117 ? 14.606 9.644 0.952 1.00 91.00 117 VAL A C 1
ATOM 904 O O . VAL A 1 117 ? 15.377 8.780 0.551 1.00 91.00 117 VAL A O 1
ATOM 907 N N . GLY A 1 118 ? 14.709 10.910 0.551 1.00 89.38 118 GLY A N 1
ATOM 908 C CA . GLY A 1 118 ? 15.759 11.387 -0.351 1.00 89.38 118 GLY A CA 1
ATOM 909 C C . GLY A 1 118 ? 15.445 12.768 -0.927 1.00 89.38 118 GLY A C 1
ATOM 910 O O . GLY A 1 118 ? 14.294 13.214 -0.839 1.00 89.38 118 GLY A O 1
ATOM 911 N N . PRO A 1 119 ? 16.417 13.455 -1.552 1.00 90.31 119 PRO A N 1
ATOM 912 C CA . PRO A 1 119 ? 16.216 14.793 -2.104 1.00 90.31 119 PRO A CA 1
ATOM 913 C C . PRO A 1 119 ? 15.208 14.806 -3.264 1.00 90.31 119 PRO A C 1
ATOM 915 O O . PRO A 1 119 ? 14.841 13.770 -3.837 1.00 90.31 119 PRO A O 1
ATOM 918 N N . THR A 1 120 ? 14.718 15.994 -3.619 1.00 87.62 120 THR A N 1
ATOM 919 C CA . THR A 1 120 ? 13.901 16.182 -4.826 1.00 87.62 120 THR A CA 1
ATOM 920 C C . THR A 1 120 ? 14.691 15.724 -6.052 1.00 87.62 120 THR A C 1
ATOM 922 O O . THR A 1 120 ? 15.855 16.076 -6.208 1.00 87.62 120 THR A O 1
ATOM 925 N N . GLY A 1 121 ? 14.072 14.909 -6.908 1.00 85.12 121 GLY A N 1
ATOM 926 C CA . GLY A 1 121 ? 14.733 14.343 -8.089 1.00 85.12 121 GLY A CA 1
ATOM 927 C C . GLY A 1 121 ? 15.466 13.015 -7.869 1.00 85.12 121 GLY A C 1
ATOM 928 O O . GLY A 1 121 ? 15.867 12.408 -8.852 1.00 85.12 121 GLY A O 1
ATOM 929 N N . ALA A 1 122 ? 15.549 12.495 -6.638 1.00 87.00 122 ALA A N 1
ATOM 930 C CA . ALA A 1 122 ? 16.185 11.201 -6.336 1.00 87.00 122 ALA A CA 1
ATOM 931 C C . ALA A 1 122 ? 15.436 9.956 -6.867 1.00 87.00 122 ALA A C 1
ATOM 933 O O . ALA A 1 122 ? 15.771 8.838 -6.508 1.00 87.00 122 ALA A O 1
ATOM 934 N N . GLY A 1 123 ? 14.368 10.127 -7.654 1.00 88.56 123 GLY A N 1
ATOM 935 C CA . GLY A 1 123 ? 13.628 9.003 -8.236 1.00 88.56 123 GLY A CA 1
ATOM 936 C C . GLY A 1 123 ? 12.521 8.394 -7.367 1.00 88.56 123 GLY A C 1
ATOM 937 O O . GLY A 1 123 ? 11.909 7.432 -7.805 1.00 88.56 123 GLY A O 1
ATOM 938 N N . LYS A 1 124 ? 12.176 8.963 -6.201 1.00 91.81 124 LYS A N 1
ATOM 939 C CA . LYS A 1 124 ? 11.108 8.441 -5.311 1.00 91.81 124 LYS A CA 1
ATOM 940 C C . LYS A 1 124 ? 9.757 8.242 -6.011 1.00 91.81 124 LYS A C 1
ATOM 942 O O . LYS A 1 124 ? 9.203 7.154 -5.993 1.00 91.81 124 LYS A O 1
ATOM 947 N N . SER A 1 125 ? 9.248 9.276 -6.685 1.00 89.62 125 SER A N 1
ATOM 948 C CA . SER A 1 125 ? 7.990 9.178 -7.443 1.00 89.62 125 SER A CA 1
ATOM 949 C C . SER A 1 125 ? 8.095 8.193 -8.606 1.00 89.62 125 SER A C 1
ATOM 951 O O . SER A 1 125 ? 7.110 7.573 -8.979 1.00 89.62 125 SER A O 1
ATOM 953 N N . ARG A 1 126 ? 9.300 8.033 -9.170 1.00 91.50 126 ARG A N 1
ATOM 954 C CA . ARG A 1 126 ? 9.553 7.064 -10.234 1.00 91.50 126 ARG A CA 1
ATOM 955 C C . ARG A 1 126 ? 9.531 5.634 -9.697 1.00 91.50 126 ARG A C 1
ATOM 957 O O . ARG A 1 126 ? 8.960 4.777 -10.347 1.00 91.50 126 ARG A O 1
ATOM 964 N N . LEU A 1 127 ? 10.094 5.404 -8.513 1.00 92.06 127 LEU A N 1
ATOM 965 C CA . LEU A 1 127 ? 10.029 4.127 -7.808 1.00 92.06 127 LEU A CA 1
ATOM 966 C C . LEU A 1 127 ? 8.578 3.734 -7.506 1.00 92.06 127 LEU A C 1
ATOM 968 O O . LEU A 1 127 ? 8.190 2.616 -7.814 1.00 92.06 127 LEU A O 1
ATOM 972 N N . LEU A 1 128 ? 7.766 4.660 -6.982 1.00 91.31 128 LEU A N 1
ATOM 973 C CA . LEU A 1 128 ? 6.338 4.406 -6.743 1.00 91.31 128 LEU A CA 1
ATOM 974 C C . LEU A 1 128 ? 5.584 4.080 -8.039 1.00 91.31 128 LEU A C 1
ATOM 976 O O . LEU A 1 128 ? 4.813 3.129 -8.059 1.00 91.31 128 LEU A O 1
ATOM 980 N N . ALA A 1 129 ? 5.868 4.796 -9.132 1.00 89.12 129 ALA A N 1
ATOM 981 C CA . ALA A 1 129 ? 5.280 4.498 -10.437 1.00 89.12 129 ALA A CA 1
ATOM 982 C C . ALA A 1 129 ? 5.709 3.123 -10.981 1.00 89.12 129 ALA A C 1
ATOM 984 O O . ALA A 1 129 ? 4.883 2.410 -11.539 1.00 89.12 129 ALA A O 1
ATOM 985 N N . ASP A 1 130 ? 6.981 2.741 -10.813 1.00 91.44 130 ASP A N 1
ATOM 986 C CA . ASP A 1 130 ? 7.482 1.426 -11.233 1.00 91.44 130 ASP A CA 1
ATOM 987 C C . ASP A 1 130 ? 6.828 0.290 -10.412 1.00 91.44 130 ASP A C 1
ATOM 989 O O . ASP A 1 130 ? 6.568 -0.782 -10.954 1.00 91.44 130 ASP A O 1
ATOM 993 N N . ILE A 1 131 ? 6.519 0.527 -9.129 1.00 90.69 131 ILE A N 1
ATOM 994 C CA . ILE A 1 131 ? 5.739 -0.397 -8.287 1.00 90.69 131 ILE A CA 1
ATOM 995 C C . ILE A 1 131 ? 4.283 -0.468 -8.768 1.00 90.69 131 ILE A C 1
ATOM 997 O O . ILE A 1 131 ? 3.758 -1.562 -8.949 1.00 90.69 131 ILE A O 1
ATOM 1001 N N . GLU A 1 132 ? 3.643 0.682 -9.007 1.00 87.00 132 GLU A N 1
ATOM 1002 C CA . GLU A 1 132 ? 2.252 0.782 -9.473 1.00 87.00 132 GLU A CA 1
ATOM 1003 C C . GLU A 1 132 ? 2.026 0.015 -10.781 1.00 87.00 132 GLU A C 1
ATOM 1005 O O . GLU A 1 132 ? 1.031 -0.697 -10.912 1.00 87.00 132 GLU A O 1
ATOM 1010 N N . CYS A 1 133 ? 2.951 0.130 -11.739 1.00 85.44 133 CYS A N 1
ATOM 1011 C CA . CYS A 1 133 ? 2.848 -0.558 -13.023 1.00 85.44 133 CYS A CA 1
ATOM 1012 C C . CYS A 1 133 ? 3.463 -1.961 -13.032 1.00 85.44 133 CYS A C 1
ATOM 1014 O O . CYS A 1 133 ? 3.515 -2.571 -14.101 1.00 85.44 133 CYS A O 1
ATOM 1016 N N . LEU A 1 134 ? 3.967 -2.451 -11.891 1.00 89.44 134 LEU A N 1
ATOM 1017 C CA . LEU A 1 134 ? 4.656 -3.737 -11.794 1.00 89.44 134 LEU A CA 1
ATOM 1018 C C . LEU A 1 134 ? 5.740 -3.863 -12.879 1.00 89.44 134 LEU A C 1
ATOM 1020 O O . LEU A 1 134 ? 5.643 -4.704 -13.773 1.00 89.44 134 LEU A O 1
ATOM 1024 N N . ALA A 1 135 ? 6.708 -2.941 -12.863 1.00 91.12 135 ALA A N 1
ATOM 1025 C CA . ALA A 1 135 ? 7.751 -2.828 -13.883 1.00 91.12 135 ALA A CA 1
ATOM 1026 C C . ALA A 1 135 ? 8.459 -4.167 -14.141 1.00 91.12 135 ALA A C 1
ATOM 1028 O O . ALA A 1 135 ? 8.726 -4.910 -13.198 1.00 91.12 135 ALA A O 1
ATOM 1029 N N . ASP A 1 136 ? 8.809 -4.437 -15.399 1.00 92.25 136 ASP A N 1
ATOM 1030 C CA . ASP A 1 136 ? 9.539 -5.645 -15.800 1.00 92.25 136 ASP A CA 1
ATOM 1031 C C . ASP A 1 136 ? 10.711 -5.312 -16.741 1.00 92.25 136 ASP A C 1
ATOM 1033 O O . ASP A 1 136 ? 10.879 -5.850 -17.833 1.00 92.25 136 ASP A O 1
ATOM 1037 N N . GLY A 1 137 ? 11.521 -4.325 -16.352 1.00 91.75 137 GLY A N 1
ATOM 1038 C CA . GLY A 1 137 ? 12.644 -3.842 -17.161 1.00 91.75 137 GLY A CA 1
ATOM 1039 C C . GLY A 1 137 ? 12.233 -3.010 -18.383 1.00 91.75 137 GLY A C 1
ATOM 1040 O O . GLY A 1 137 ? 13.090 -2.575 -19.148 1.00 91.75 137 GLY A O 1
ATOM 1041 N N . ASP A 1 138 ? 10.939 -2.752 -18.544 1.00 90.69 138 ASP A N 1
ATOM 1042 C CA . ASP A 1 138 ? 10.302 -2.011 -19.636 1.00 90.69 138 ASP A CA 1
ATOM 1043 C C . ASP A 1 138 ? 10.127 -0.511 -19.342 1.00 90.69 138 ASP A C 1
ATOM 1045 O O . ASP A 1 138 ? 9.622 0.257 -20.164 1.00 90.69 138 ASP A O 1
ATOM 1049 N N . THR A 1 139 ? 10.575 -0.067 -18.172 1.00 91.62 139 THR A N 1
ATOM 1050 C CA . THR A 1 139 ? 10.540 1.331 -17.755 1.00 91.62 139 THR A CA 1
ATOM 1051 C C . THR A 1 139 ? 11.884 2.029 -17.995 1.00 91.62 139 THR A C 1
ATOM 1053 O O . THR A 1 139 ? 12.922 1.373 -18.063 1.00 91.62 139 THR A O 1
ATOM 1056 N N . PRO A 1 140 ? 11.930 3.377 -18.046 1.00 90.75 140 PRO A N 1
ATOM 1057 C CA . PRO A 1 140 ? 13.183 4.138 -18.133 1.00 90.75 140 PRO A CA 1
ATOM 1058 C C . PRO A 1 140 ? 14.242 3.807 -17.073 1.00 90.75 140 PRO A C 1
ATOM 1060 O O . PRO A 1 140 ? 15.407 4.143 -17.260 1.00 90.75 140 PRO A O 1
ATOM 1063 N N . THR A 1 141 ? 13.841 3.213 -15.948 1.00 93.00 141 THR A N 1
ATOM 1064 C CA . THR A 1 141 ? 14.741 2.816 -14.860 1.00 93.00 141 THR A CA 1
ATOM 1065 C C . THR A 1 141 ? 15.259 1.394 -15.041 1.00 93.00 141 THR A C 1
ATOM 1067 O O . THR A 1 141 ? 16.257 1.048 -14.425 1.00 93.00 141 THR A O 1
ATOM 1070 N N . GLY A 1 142 ? 14.614 0.556 -15.860 1.00 93.75 142 GLY A N 1
ATOM 1071 C CA . GLY A 1 142 ? 14.983 -0.850 -16.039 1.00 93.75 142 GLY A CA 1
ATOM 1072 C C . GLY A 1 142 ? 14.746 -1.726 -14.801 1.00 93.75 142 GLY A C 1
ATOM 1073 O O . GLY A 1 142 ? 15.282 -2.831 -14.736 1.00 93.75 142 GLY A O 1
ATOM 1074 N N . ARG A 1 143 ? 13.982 -1.248 -13.809 1.00 94.94 143 ARG A N 1
ATOM 1075 C CA . ARG A 1 143 ? 13.647 -2.020 -12.602 1.00 94.94 143 ARG A CA 1
ATOM 1076 C C . ARG A 1 143 ? 12.694 -3.164 -12.920 1.00 94.94 143 ARG A C 1
ATOM 1078 O O . ARG A 1 143 ? 11.878 -3.052 -13.833 1.00 94.94 143 ARG A O 1
ATOM 1085 N N . ARG A 1 144 ? 12.756 -4.220 -12.109 1.00 94.62 144 ARG A N 1
ATOM 1086 C CA . ARG A 1 144 ? 11.784 -5.323 -12.128 1.00 94.62 144 ARG A CA 1
ATOM 1087 C C . ARG A 1 144 ? 11.095 -5.470 -10.778 1.00 94.62 144 ARG A C 1
ATOM 1089 O O . ARG A 1 144 ? 11.744 -5.313 -9.744 1.00 94.62 144 ARG A O 1
ATOM 1096 N N . ILE A 1 145 ? 9.804 -5.775 -10.792 1.00 93.50 145 ILE A N 1
ATOM 1097 C CA . ILE A 1 145 ? 8.984 -6.011 -9.604 1.00 93.50 145 ILE A CA 1
ATOM 1098 C C . ILE A 1 145 ? 8.574 -7.477 -9.578 1.00 93.50 145 ILE A C 1
ATOM 1100 O O . ILE A 1 145 ? 7.913 -7.969 -10.489 1.00 93.50 145 ILE A O 1
ATOM 1104 N N . HIS A 1 146 ? 8.955 -8.175 -8.515 1.00 92.62 146 HIS A N 1
ATOM 1105 C CA . HIS A 1 146 ? 8.557 -9.555 -8.274 1.00 92.62 146 HIS A CA 1
ATOM 1106 C C . HIS A 1 146 ? 7.570 -9.616 -7.113 1.00 92.62 146 HIS A C 1
ATOM 1108 O O . HIS A 1 146 ? 7.726 -8.910 -6.116 1.00 92.62 146 HIS A O 1
ATOM 1114 N N . ILE A 1 147 ? 6.593 -10.509 -7.219 1.00 88.94 147 ILE A N 1
ATOM 1115 C CA . ILE A 1 147 ? 5.616 -10.795 -6.167 1.00 88.94 147 ILE A CA 1
ATOM 1116 C C . ILE A 1 147 ? 5.870 -12.212 -5.674 1.00 88.94 147 ILE A C 1
ATOM 1118 O O . ILE A 1 147 ? 5.997 -13.139 -6.475 1.00 88.94 147 ILE A O 1
ATOM 1122 N N . ASP A 1 148 ? 6.004 -12.378 -4.361 1.00 88.38 148 ASP A N 1
ATOM 1123 C CA . ASP A 1 148 ? 6.339 -13.659 -3.727 1.00 88.38 148 ASP A CA 1
ATOM 1124 C C . ASP A 1 148 ? 7.605 -14.310 -4.318 1.00 88.38 148 ASP A C 1
ATOM 1126 O O . ASP A 1 148 ? 7.696 -15.528 -4.500 1.00 88.38 148 ASP A O 1
ATOM 1130 N N . GLY A 1 149 ? 8.588 -13.469 -4.663 1.00 87.06 149 GLY A N 1
ATOM 1131 C CA . GLY A 1 149 ? 9.859 -13.876 -5.266 1.00 87.06 149 GLY A CA 1
ATOM 1132 C C . GLY A 1 149 ? 9.773 -14.334 -6.726 1.00 87.06 149 GLY A C 1
ATOM 1133 O O . G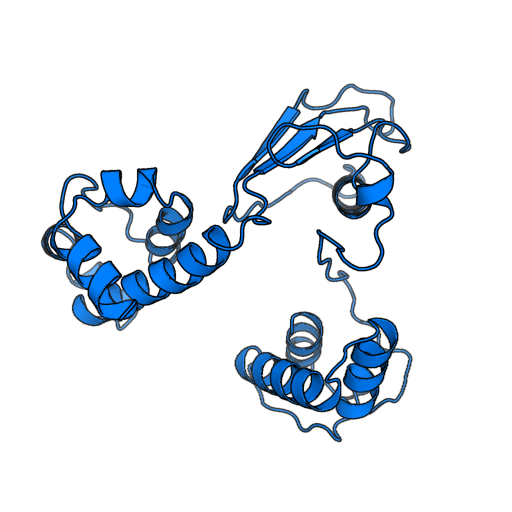LY A 1 149 ? 10.755 -14.867 -7.239 1.00 87.06 149 GLY A O 1
ATOM 1134 N N . LYS A 1 150 ? 8.631 -14.147 -7.398 1.00 88.31 150 LYS A N 1
ATOM 1135 C CA . LYS A 1 150 ? 8.412 -14.550 -8.793 1.00 88.31 150 LYS A CA 1
ATOM 1136 C C . LYS A 1 150 ? 8.154 -13.351 -9.697 1.00 88.31 150 LYS A C 1
ATOM 1138 O O . LYS A 1 150 ? 7.511 -12.384 -9.293 1.00 88.31 150 LYS A O 1
ATOM 1143 N N . GLU A 1 151 ? 8.614 -13.464 -10.938 1.00 88.44 151 GLU A N 1
ATOM 1144 C CA . GLU A 1 151 ? 8.218 -12.567 -12.022 1.00 88.44 151 GLU A CA 1
ATOM 1145 C C . GLU A 1 151 ? 6.702 -12.630 -12.239 1.00 88.44 151 GLU A C 1
ATOM 1147 O O . GLU A 1 151 ? 6.055 -13.665 -12.031 1.00 88.44 151 GLU A O 1
ATOM 1152 N N . ILE A 1 152 ? 6.131 -11.499 -12.637 1.00 83.50 152 ILE A N 1
ATOM 1153 C CA . ILE A 1 152 ? 4.695 -11.361 -12.848 1.00 83.50 152 ILE A CA 1
ATOM 1154 C C . ILE A 1 152 ? 4.436 -11.494 -14.341 1.00 83.50 152 ILE A C 1
ATOM 1156 O O . ILE A 1 152 ? 4.976 -10.745 -15.144 1.00 83.50 152 ILE A O 1
ATOM 1160 N N . THR A 1 153 ? 3.578 -12.436 -14.712 1.00 80.12 153 THR A N 1
ATOM 1161 C CA . THR A 1 153 ? 3.140 -12.616 -16.099 1.00 80.12 153 THR A CA 1
ATOM 1162 C C . THR A 1 153 ? 2.419 -11.371 -16.609 1.00 80.12 153 THR A C 1
ATOM 1164 O O . THR A 1 153 ? 1.608 -10.804 -15.873 1.00 80.12 153 THR A O 1
ATOM 1167 N N . ASP A 1 154 ? 2.598 -11.017 -17.881 1.00 78.25 154 ASP A N 1
ATOM 1168 C CA . ASP A 1 154 ? 1.903 -9.885 -18.514 1.00 78.25 154 ASP A CA 1
ATOM 1169 C C . ASP A 1 154 ? 0.381 -9.926 -18.310 1.00 78.25 154 ASP A C 1
ATOM 1171 O O . ASP A 1 154 ? -0.229 -8.916 -17.976 1.00 78.25 154 ASP A O 1
ATOM 1175 N N . GLU A 1 155 ? -0.231 -11.110 -18.382 1.00 74.12 155 GLU A N 1
ATOM 1176 C CA . GLU A 1 155 ? -1.664 -11.312 -18.114 1.00 74.12 155 GLU A CA 1
ATOM 1177 C C . GLU A 1 155 ? -2.101 -10.770 -16.744 1.00 74.12 155 GLU A C 1
ATOM 1179 O O . GLU A 1 155 ? -3.163 -10.172 -16.629 1.00 74.12 155 GLU A O 1
ATOM 1184 N N . ARG A 1 156 ? -1.258 -10.925 -15.714 1.00 72.00 156 ARG A N 1
ATOM 1185 C CA . ARG A 1 156 ? -1.499 -10.398 -14.362 1.00 72.00 156 ARG A CA 1
ATOM 1186 C C . ARG A 1 156 ? -1.145 -8.920 -14.236 1.00 72.00 156 ARG A C 1
ATOM 1188 O O . ARG A 1 156 ? -1.767 -8.227 -13.441 1.00 72.00 156 ARG A O 1
ATOM 1195 N N . ARG A 1 157 ? -0.154 -8.435 -14.991 1.00 74.69 157 ARG A N 1
ATOM 1196 C CA . ARG A 1 157 ? 0.237 -7.012 -15.002 1.00 74.69 157 ARG A CA 1
ATOM 1197 C C . ARG A 1 157 ? -0.853 -6.136 -15.619 1.00 74.69 157 ARG A C 1
ATOM 1199 O O . ARG A 1 157 ? -1.061 -5.012 -15.171 1.00 74.69 157 ARG A O 1
ATOM 1206 N N . PHE A 1 158 ? -1.552 -6.662 -16.623 1.00 70.25 158 PHE A N 1
ATOM 1207 C CA . PHE A 1 158 ? -2.615 -5.962 -17.348 1.00 70.25 158 PHE A CA 1
ATOM 1208 C C . PHE A 1 158 ? -4.030 -6.336 -16.896 1.00 70.25 158 PHE A C 1
ATOM 1210 O O . PHE A 1 158 ? -4.997 -5.836 -17.475 1.00 70.25 158 PHE A O 1
ATOM 1217 N N . ASP A 1 159 ? -4.168 -7.179 -15.870 1.00 67.75 159 ASP A N 1
ATOM 1218 C CA . ASP A 1 159 ? -5.472 -7.499 -15.305 1.00 67.75 159 ASP A CA 1
ATOM 1219 C C . ASP A 1 159 ? -6.087 -6.252 -14.650 1.00 67.75 159 ASP A C 1
ATOM 1221 O O . ASP A 1 159 ? -5.564 -5.670 -13.696 1.00 67.75 159 ASP A O 1
ATOM 1225 N N . MET A 1 160 ? -7.217 -5.819 -15.203 1.00 50.41 160 MET A N 1
ATOM 1226 C CA . MET A 1 160 ? -7.926 -4.614 -14.791 1.00 50.41 160 MET A CA 1
ATOM 1227 C C . MET A 1 160 ? -8.804 -4.861 -13.553 1.00 50.41 160 MET A C 1
ATOM 1229 O O . MET A 1 160 ? -9.162 -3.899 -12.867 1.00 50.41 160 MET A O 1
ATOM 1233 N N . GLU A 1 161 ? -9.120 -6.127 -13.246 1.00 49.69 161 GLU A N 1
ATOM 1234 C CA . GLU A 1 161 ? -9.960 -6.534 -12.110 1.00 49.69 161 GLU A CA 1
ATOM 1235 C C . GLU A 1 161 ? -9.163 -6.642 -10.795 1.00 49.69 161 GLU A C 1
ATOM 1237 O O . GLU A 1 161 ? -9.736 -6.520 -9.713 1.00 49.69 161 GLU A O 1
ATOM 1242 N N . GLY A 1 162 ? -7.836 -6.797 -10.877 1.00 53.41 162 GLY A N 1
ATOM 1243 C CA . GLY A 1 162 ? -6.961 -7.135 -9.752 1.00 53.41 162 GLY A CA 1
ATOM 1244 C C . GLY A 1 162 ? -5.819 -6.151 -9.502 1.00 53.41 162 GLY A C 1
ATOM 1245 O O . GLY A 1 162 ? -4.693 -6.591 -9.283 1.00 53.41 162 GLY A O 1
ATOM 1246 N N . LYS A 1 163 ? -6.065 -4.830 -9.532 1.00 62.28 163 LYS A N 1
ATOM 1247 C CA .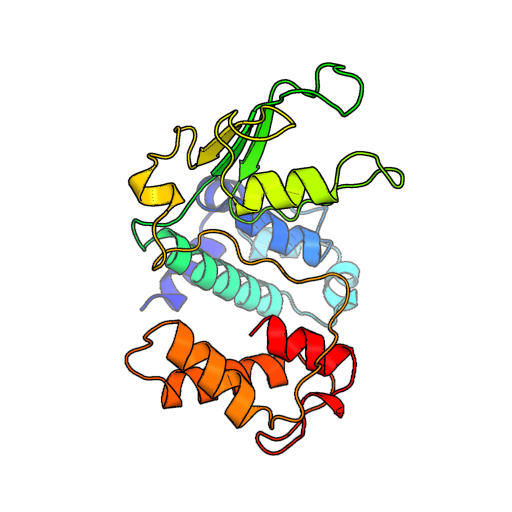 LYS A 1 163 ? -5.024 -3.832 -9.204 1.00 62.28 163 LYS A CA 1
ATOM 1248 C C . LYS A 1 163 ? -4.416 -4.126 -7.826 1.00 62.28 163 LYS A C 1
ATOM 1250 O O . LYS A 1 163 ? -5.040 -3.868 -6.801 1.00 62.28 163 LYS A O 1
ATOM 1255 N N . LEU A 1 164 ? -3.183 -4.634 -7.822 1.00 70.12 164 LEU A N 1
ATOM 1256 C CA . LEU A 1 164 ? -2.459 -5.054 -6.615 1.00 70.12 164 LEU A CA 1
ATOM 1257 C C . LEU A 1 164 ? -1.991 -3.873 -5.755 1.00 70.12 164 LEU A C 1
ATOM 1259 O O . LEU A 1 164 ? -1.656 -4.047 -4.587 1.00 70.12 164 LEU A O 1
ATOM 1263 N N . VAL A 1 165 ? -1.948 -2.676 -6.342 1.00 79.94 165 VAL A N 1
ATOM 1264 C CA . VAL A 1 165 ? -1.414 -1.467 -5.718 1.00 79.94 165 VAL A CA 1
ATOM 1265 C C . VAL A 1 165 ? -2.507 -0.406 -5.645 1.00 79.94 165 VAL A C 1
ATOM 1267 O O . VAL A 1 165 ? -3.077 -0.006 -6.662 1.00 79.94 165 VAL A O 1
ATOM 1270 N N . ALA A 1 166 ? -2.770 0.084 -4.434 1.00 81.69 166 ALA A N 1
ATOM 1271 C CA . ALA A 1 166 ? -3.536 1.300 -4.201 1.00 81.69 166 ALA A CA 1
ATOM 1272 C C . ALA A 1 166 ? -2.561 2.459 -3.948 1.00 81.69 166 ALA A C 1
ATOM 1274 O O . ALA A 1 166 ? -1.714 2.383 -3.060 1.00 81.69 166 ALA A O 1
ATOM 1275 N N . GLN A 1 167 ? -2.676 3.533 -4.731 1.00 82.12 167 GLN A N 1
ATOM 1276 C CA . GLN A 1 167 ? -1.835 4.723 -4.606 1.00 82.12 167 GLN A CA 1
ATOM 1277 C C . GLN A 1 167 ? -2.700 5.953 -4.347 1.00 82.12 167 GLN A C 1
ATOM 1279 O O . GLN A 1 167 ? -3.647 6.227 -5.084 1.00 82.12 167 GLN A O 1
ATOM 1284 N N . LEU A 1 168 ? -2.319 6.736 -3.340 1.00 83.19 168 LEU A N 1
ATOM 1285 C CA . LEU A 1 168 ? -2.913 8.037 -3.060 1.00 83.19 168 LEU A CA 1
ATOM 1286 C C . LEU A 1 168 ? -2.016 9.152 -3.611 1.00 83.19 168 LEU A C 1
ATOM 1288 O O . LEU A 1 168 ? -0.806 9.161 -3.375 1.00 83.19 168 LEU A O 1
ATOM 1292 N N . SER A 1 169 ? -2.593 10.109 -4.340 1.00 74.31 169 SER A N 1
ATOM 1293 C CA . SER A 1 169 ? -1.841 11.250 -4.864 1.00 74.31 169 SER A CA 1
ATOM 1294 C C . SER A 1 169 ? -1.436 12.220 -3.750 1.00 74.31 169 SER A C 1
ATOM 1296 O O . SER A 1 169 ? -2.146 12.420 -2.767 1.00 74.31 169 SER A O 1
ATOM 1298 N N . GLN A 1 170 ? -0.290 12.887 -3.926 1.00 71.25 170 GLN A N 1
ATOM 1299 C CA . GLN A 1 170 ? 0.205 13.876 -2.960 1.00 71.25 170 GLN A CA 1
ATOM 1300 C C . GLN A 1 170 ? -0.769 15.057 -2.779 1.00 71.25 170 GLN A C 1
ATOM 1302 O O . GLN A 1 170 ? -0.970 15.533 -1.659 1.00 71.25 170 GLN A O 1
ATOM 1307 N N . ASN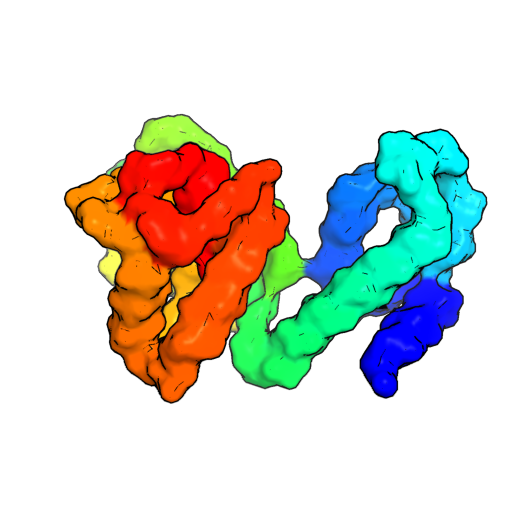 A 1 171 ? -1.387 15.503 -3.877 1.00 72.62 171 ASN A N 1
ATOM 1308 C CA . ASN A 1 171 ? -2.398 16.557 -3.897 1.00 72.62 171 ASN A CA 1
ATOM 1309 C C . ASN A 1 171 ? -3.750 15.955 -4.304 1.00 72.62 171 ASN A C 1
ATOM 1311 O O . ASN A 1 171 ? -3.820 15.234 -5.303 1.00 72.62 171 ASN A O 1
ATOM 1315 N N . MET A 1 172 ? -4.811 16.286 -3.564 1.00 68.00 172 MET A N 1
ATOM 1316 C CA . MET A 1 172 ? -6.196 15.967 -3.921 1.00 68.00 172 MET A CA 1
ATOM 1317 C C . MET A 1 172 ? -6.856 17.229 -4.463 1.00 68.00 172 MET A C 1
ATOM 1319 O O . MET A 1 172 ? -7.290 18.084 -3.697 1.00 68.00 172 MET A O 1
ATOM 1323 N N . ASN A 1 173 ? -6.897 17.367 -5.785 1.00 66.50 173 ASN A N 1
ATOM 1324 C CA . ASN A 1 173 ? -7.635 18.449 -6.425 1.00 66.50 173 ASN A CA 1
ATOM 1325 C C . ASN A 1 173 ? -8.894 17.857 -7.052 1.00 66.50 173 ASN A C 1
ATOM 1327 O O . ASN A 1 173 ? -8.833 17.270 -8.134 1.00 66.50 173 ASN A O 1
ATOM 1331 N N . PHE A 1 174 ? -10.034 18.001 -6.378 1.00 71.06 174 PHE A N 1
ATOM 1332 C CA . PHE A 1 174 ? -11.321 17.666 -6.975 1.00 71.06 174 PHE A CA 1
ATOM 1333 C C . PHE A 1 174 ? -11.719 18.781 -7.940 1.00 71.06 174 PHE A C 1
ATOM 1335 O O . PHE A 1 174 ? -12.031 19.895 -7.531 1.00 71.06 174 PHE A O 1
ATOM 1342 N N . VAL A 1 175 ? -11.673 18.486 -9.238 1.00 62.97 175 VAL A N 1
ATOM 1343 C CA . VAL A 1 175 ? -12.088 19.429 -10.293 1.00 62.97 175 VAL A CA 1
ATOM 1344 C C . VAL A 1 175 ? -13.604 19.360 -10.533 1.00 62.97 175 VAL A C 1
ATOM 1346 O O . VAL A 1 175 ? -14.182 20.268 -11.123 1.00 62.97 175 VAL A O 1
ATOM 1349 N N . MET A 1 176 ? -14.264 18.296 -10.064 1.00 70.56 176 MET A N 1
ATOM 1350 C CA . MET A 1 176 ? -15.689 18.046 -10.286 1.00 70.56 176 MET A CA 1
ATOM 1351 C C . MET A 1 176 ? -16.530 18.436 -9.064 1.00 70.56 176 MET A C 1
ATOM 1353 O O . MET A 1 176 ? -16.211 18.044 -7.943 1.00 70.56 176 MET A O 1
ATOM 1357 N N . ASP A 1 177 ? -17.635 19.152 -9.288 1.00 82.44 177 ASP A N 1
ATOM 1358 C CA . ASP A 1 177 ? -18.589 19.559 -8.244 1.00 82.44 177 ASP A CA 1
ATOM 1359 C C . ASP A 1 177 ? -19.642 18.469 -7.961 1.00 82.44 177 ASP A C 1
ATOM 1361 O O . ASP A 1 177 ? -20.850 18.646 -8.143 1.00 82.44 177 ASP A O 1
ATOM 1365 N N . LEU A 1 178 ? -19.161 17.298 -7.549 1.00 89.19 178 LEU A N 1
ATOM 1366 C CA . LEU A 1 178 ? -19.989 16.136 -7.219 1.00 89.19 178 LEU A CA 1
ATOM 1367 C C . LEU A 1 178 ? -20.270 16.069 -5.720 1.00 89.19 178 LEU A C 1
ATOM 1369 O O . LEU A 1 178 ? -19.463 16.518 -4.902 1.00 89.19 178 LEU A O 1
ATOM 1373 N N . THR A 1 179 ? -21.406 15.489 -5.347 1.00 94.12 179 THR A N 1
ATOM 1374 C CA . THR A 1 179 ? -21.603 15.032 -3.968 1.00 94.12 179 THR A CA 1
ATOM 1375 C C . THR A 1 179 ? -20.714 13.822 -3.687 1.00 94.12 179 THR A C 1
ATOM 1377 O O . THR A 1 179 ? -20.285 13.115 -4.603 1.00 94.12 179 THR A O 1
ATOM 1380 N N . VAL A 1 180 ? -20.446 13.551 -2.411 1.00 93.38 180 VAL A N 1
ATOM 1381 C CA . VAL A 1 180 ? -19.744 12.331 -1.986 1.00 93.38 180 VAL A CA 1
ATOM 1382 C C . VAL A 1 180 ? -20.426 11.082 -2.547 1.00 93.38 180 VAL A C 1
ATOM 1384 O O . VAL A 1 180 ? -19.747 10.188 -3.049 1.00 93.38 180 VAL A O 1
ATOM 1387 N N . LYS A 1 181 ? -21.763 11.031 -2.528 1.00 94.00 181 LYS A N 1
ATOM 1388 C CA . LYS A 1 181 ? -22.524 9.907 -3.087 1.00 94.00 181 LYS A CA 1
ATOM 1389 C C . LYS A 1 181 ? -22.266 9.719 -4.581 1.00 94.00 181 LYS A C 1
ATOM 1391 O O . LYS A 1 181 ? -22.021 8.599 -5.021 1.00 94.00 181 LYS A O 1
ATOM 1396 N N . GLU A 1 182 ? -22.324 10.799 -5.355 1.00 90.62 182 GLU A N 1
ATOM 1397 C CA . GLU A 1 182 ? -22.081 10.768 -6.802 1.00 90.62 182 GLU A CA 1
ATOM 1398 C C . GLU A 1 182 ? -20.643 10.345 -7.115 1.00 90.62 182 GLU A C 1
ATOM 1400 O O . GLU A 1 182 ? -20.413 9.528 -8.007 1.00 90.62 182 GLU A O 1
ATOM 1405 N N . PHE A 1 183 ? -19.682 10.855 -6.345 1.00 90.38 183 PHE A N 1
ATOM 1406 C CA . PHE A 1 183 ? -18.272 10.509 -6.469 1.00 90.38 183 PHE A CA 1
ATOM 1407 C C . PHE A 1 183 ? -18.022 9.015 -6.211 1.00 90.38 183 PHE A C 1
ATOM 1409 O O . PHE A 1 183 ? -17.432 8.328 -7.049 1.00 90.38 183 PHE A O 1
ATOM 1416 N N . LEU A 1 184 ? -18.527 8.486 -5.093 1.00 90.31 184 LEU A N 1
ATOM 1417 C CA . LEU A 1 184 ? -18.418 7.063 -4.765 1.00 90.31 184 LEU A CA 1
ATOM 1418 C C . LEU A 1 184 ? -19.155 6.191 -5.790 1.00 90.31 184 LEU A C 1
ATOM 1420 O O . LEU A 1 184 ? -18.628 5.165 -6.221 1.00 90.31 184 LEU A O 1
ATOM 1424 N N . GLY A 1 185 ? -20.332 6.624 -6.248 1.00 87.38 185 GLY A N 1
ATOM 1425 C CA . GLY A 1 185 ? -21.095 5.936 -7.289 1.00 87.38 185 GLY A CA 1
ATOM 1426 C C . GLY A 1 185 ? -20.346 5.848 -8.619 1.00 87.38 185 GLY A C 1
ATOM 1427 O O . GLY A 1 185 ? -20.301 4.778 -9.228 1.00 87.38 185 GLY A O 1
ATOM 1428 N N . MET A 1 186 ? -19.683 6.929 -9.039 1.00 84.44 186 MET A N 1
ATOM 1429 C CA . MET A 1 186 ? -18.827 6.932 -10.228 1.00 84.44 186 MET A CA 1
ATOM 1430 C C . MET A 1 186 ? -17.676 5.923 -10.091 1.00 84.44 186 MET A C 1
ATOM 1432 O O . MET A 1 186 ? -17.402 5.156 -11.018 1.00 84.44 186 MET A O 1
ATOM 1436 N N . HIS A 1 187 ? -17.029 5.876 -8.925 1.00 83.12 187 HIS A N 1
ATOM 1437 C CA . HIS A 1 187 ? -15.930 4.951 -8.654 1.00 83.12 187 HIS A CA 1
ATOM 1438 C C . HIS A 1 187 ? -16.363 3.483 -8.552 1.00 83.12 187 HIS A C 1
ATOM 1440 O O . HIS A 1 187 ? -15.608 2.608 -8.988 1.00 83.12 187 HIS A O 1
ATOM 1446 N N . ALA A 1 188 ? -17.548 3.208 -8.006 1.00 80.94 188 ALA A N 1
ATOM 1447 C CA . ALA A 1 188 ? -18.130 1.869 -7.964 1.00 80.94 188 ALA A CA 1
ATOM 1448 C C . ALA A 1 188 ? -18.531 1.395 -9.372 1.00 80.94 188 ALA A C 1
ATOM 1450 O O . ALA A 1 188 ? -18.203 0.277 -9.771 1.00 80.94 188 ALA A O 1
ATOM 1451 N N . GLY A 1 189 ? -19.160 2.271 -10.165 1.00 71.44 189 GLY A N 1
ATOM 1452 C CA . GLY A 1 189 ? -19.547 1.977 -11.547 1.00 71.44 189 GLY A CA 1
ATOM 1453 C C . GLY A 1 189 ? -18.348 1.686 -12.453 1.00 71.44 189 GLY A C 1
ATOM 1454 O O . GLY A 1 189 ? -18.370 0.724 -13.217 1.00 71.44 189 GLY A O 1
ATOM 1455 N N . SER A 1 190 ? -17.258 2.450 -12.313 1.00 70.81 190 SER A N 1
ATOM 1456 C CA . SER A 1 190 ? -16.025 2.234 -13.085 1.00 70.81 190 SER A CA 1
ATOM 1457 C C . SER A 1 190 ? -15.333 0.896 -12.795 1.00 70.81 190 SER A C 1
ATOM 1459 O O . SER A 1 190 ? -14.505 0.474 -13.600 1.00 70.81 190 SER A O 1
ATOM 1461 N N . ARG A 1 191 ? -15.625 0.252 -11.659 1.00 69.31 191 ARG A N 1
ATOM 1462 C CA . ARG A 1 191 ? -15.044 -1.040 -11.255 1.00 69.31 191 ARG A CA 1
ATOM 1463 C C . ARG A 1 191 ? -15.977 -2.225 -11.511 1.00 69.31 191 ARG A C 1
ATOM 1465 O O . ARG A 1 191 ? -15.674 -3.330 -11.078 1.00 69.31 191 ARG A O 1
ATOM 1472 N N . LEU A 1 192 ? -17.103 -2.001 -12.200 1.00 65.12 192 LEU A N 1
ATOM 1473 C CA . LEU A 1 192 ? -18.117 -3.025 -12.483 1.00 65.12 192 LEU A CA 1
ATOM 1474 C C . LEU A 1 192 ? -18.598 -3.752 -11.211 1.00 65.12 192 LEU A C 1
ATOM 1476 O O . LEU A 1 192 ? -18.931 -4.939 -11.237 1.00 65.12 192 LEU A O 1
ATOM 1480 N N . THR A 1 193 ? -18.638 -3.037 -10.083 1.00 65.88 193 THR A N 1
ATOM 1481 C CA . THR A 1 193 ? -19.030 -3.609 -8.796 1.00 65.88 193 THR A CA 1
ATOM 1482 C C . THR A 1 193 ? -20.479 -4.095 -8.849 1.00 65.88 193 THR A C 1
ATOM 1484 O O . THR A 1 193 ? -21.389 -3.330 -9.162 1.00 65.88 193 THR A O 1
ATOM 1487 N N . ARG A 1 194 ? -20.705 -5.373 -8.507 1.00 70.50 194 ARG A N 1
ATOM 1488 C CA . ARG A 1 194 ? -22.033 -6.021 -8.576 1.00 70.50 194 ARG A CA 1
ATOM 1489 C C . ARG A 1 194 ? -23.069 -5.407 -7.625 1.00 70.50 194 ARG A C 1
ATOM 1491 O O . ARG A 1 194 ? -24.257 -5.485 -7.910 1.00 70.50 194 ARG A O 1
ATOM 1498 N N . ASP A 1 195 ? -22.617 -4.816 -6.519 1.00 82.88 195 ASP A N 1
ATOM 1499 C CA . ASP A 1 195 ? -23.449 -4.219 -5.466 1.00 82.88 195 ASP A CA 1
ATOM 1500 C C . ASP A 1 195 ? -22.952 -2.806 -5.117 1.00 82.88 195 ASP A C 1
ATOM 1502 O O . ASP A 1 195 ? -22.358 -2.556 -4.067 1.00 82.88 195 ASP A O 1
ATOM 1506 N N . ALA A 1 196 ? -23.127 -1.880 -6.063 1.00 82.69 196 ALA A N 1
ATOM 1507 C CA . ALA A 1 196 ? -22.605 -0.522 -5.948 1.00 82.69 196 ALA A CA 1
ATOM 1508 C C . ALA A 1 196 ? -23.163 0.238 -4.731 1.00 82.69 196 ALA A C 1
ATOM 1510 O O . ALA A 1 196 ? -22.406 0.938 -4.068 1.00 82.69 196 ALA A O 1
ATOM 1511 N N . GLU A 1 197 ? -24.449 0.083 -4.403 1.00 87.38 197 GLU A N 1
ATOM 1512 C CA . GLU A 1 197 ? -25.079 0.786 -3.273 1.00 87.38 197 GLU A CA 1
ATOM 1513 C C . GLU A 1 197 ? -24.459 0.377 -1.932 1.00 87.38 197 GLU A C 1
ATOM 1515 O O . GLU A 1 197 ? -24.059 1.230 -1.141 1.00 87.38 197 GLU A O 1
ATOM 1520 N N . ASN A 1 198 ? -24.287 -0.922 -1.692 1.00 88.56 198 ASN A N 1
ATOM 1521 C CA . ASN A 1 198 ? -23.646 -1.406 -0.472 1.00 88.56 198 ASN A CA 1
ATOM 1522 C C . ASN A 1 198 ? -22.169 -0.994 -0.393 1.00 88.56 198 ASN A C 1
ATOM 1524 O O . ASN A 1 198 ? -21.674 -0.652 0.679 1.00 88.56 198 ASN A O 1
ATOM 1528 N N . THR A 1 199 ? -21.454 -0.988 -1.524 1.00 86.75 199 THR A N 1
ATOM 1529 C CA . THR A 1 199 ? -20.075 -0.482 -1.575 1.00 86.75 199 THR A CA 1
ATOM 1530 C C . THR A 1 199 ? -20.005 1.000 -1.220 1.00 86.75 199 THR A C 1
ATOM 1532 O O . THR A 1 199 ? -19.156 1.375 -0.420 1.00 86.75 199 THR A O 1
ATOM 1535 N N . ILE A 1 200 ? -20.915 1.830 -1.737 1.00 91.38 200 ILE A N 1
ATOM 1536 C CA . ILE A 1 200 ? -20.980 3.259 -1.396 1.00 91.38 200 ILE A CA 1
ATOM 1537 C C . ILE A 1 200 ? -21.190 3.442 0.108 1.00 91.38 200 ILE A C 1
ATOM 1539 O O . ILE A 1 200 ? -20.486 4.244 0.718 1.00 91.38 200 ILE A O 1
ATOM 1543 N N . VAL A 1 201 ? -22.122 2.694 0.709 1.00 93.31 201 VAL A N 1
ATOM 1544 C CA . VAL A 1 201 ? -22.387 2.762 2.155 1.00 93.31 201 VAL A CA 1
ATOM 1545 C C . VAL A 1 201 ? -21.135 2.402 2.952 1.00 93.31 201 VAL A C 1
ATOM 1547 O O . VAL A 1 201 ? -20.716 3.187 3.797 1.00 93.31 201 VAL A O 1
ATOM 1550 N N . LYS A 1 202 ? -20.481 1.282 2.630 1.00 92.31 202 LYS A N 1
ATOM 1551 C CA . LYS A 1 202 ? -19.263 0.837 3.325 1.00 92.31 202 LYS A CA 1
ATOM 1552 C C . LYS A 1 202 ? -18.110 1.831 3.202 1.00 92.31 202 LYS A C 1
ATOM 1554 O O . LYS A 1 202 ? -17.480 2.153 4.205 1.00 92.31 202 LYS A O 1
ATOM 1559 N N . CYS A 1 203 ? -17.845 2.338 1.996 1.00 92.56 203 CYS A N 1
ATOM 1560 C CA . CYS A 1 203 ? -16.807 3.347 1.779 1.00 92.56 203 CYS A CA 1
ATOM 1561 C C . CYS A 1 203 ? -17.133 4.638 2.544 1.00 92.56 203 CYS A C 1
ATOM 1563 O O . CYS A 1 203 ? -16.261 5.234 3.164 1.00 92.56 203 CYS A O 1
ATOM 1565 N N . PHE A 1 204 ? -18.396 5.066 2.556 1.00 95.75 204 PHE A N 1
ATOM 1566 C CA . PHE A 1 204 ? -18.811 6.260 3.289 1.00 95.75 204 PHE A CA 1
ATOM 1567 C C . PHE A 1 204 ? -18.680 6.107 4.811 1.00 95.75 204 PHE A C 1
ATOM 1569 O O . PHE A 1 204 ? -18.234 7.039 5.485 1.00 95.75 204 PHE A O 1
ATOM 1576 N N . GLU A 1 205 ? -19.063 4.954 5.358 1.00 95.44 205 GLU A N 1
ATOM 1577 C CA . GLU A 1 205 ? -18.902 4.644 6.781 1.00 95.44 205 GLU A CA 1
ATOM 1578 C C . GLU A 1 205 ? -17.419 4.635 7.162 1.00 95.44 205 GLU A C 1
ATOM 1580 O O . GLU A 1 205 ? -17.022 5.386 8.053 1.00 95.44 205 GLU A O 1
ATOM 1585 N N . CYS A 1 206 ? -16.586 3.914 6.406 1.00 93.50 206 CYS A N 1
ATOM 1586 C CA . CYS A 1 206 ? -15.138 3.875 6.613 1.00 93.50 206 CYS A CA 1
ATOM 1587 C C . CYS A 1 206 ? -14.501 5.273 6.516 1.00 93.50 206 CYS A C 1
ATOM 1589 O O . CYS A 1 206 ? -13.712 5.670 7.374 1.00 93.50 206 CYS A O 1
ATOM 1591 N N . ALA A 1 207 ? -14.895 6.081 5.528 1.00 94.62 207 ALA A N 1
ATOM 1592 C CA . ALA A 1 207 ? -14.390 7.442 5.387 1.00 94.62 207 ALA A CA 1
ATOM 1593 C C . ALA A 1 207 ? -14.739 8.326 6.595 1.00 94.62 207 ALA A C 1
ATOM 1595 O O . ALA A 1 207 ? -13.933 9.162 6.998 1.00 94.62 207 ALA A O 1
ATOM 1596 N N . ASN A 1 208 ? -15.918 8.151 7.198 1.00 95.44 208 ASN A N 1
ATOM 1597 C CA . ASN A 1 208 ? -16.301 8.883 8.406 1.00 95.44 208 ASN A CA 1
ATOM 1598 C C . ASN A 1 208 ? -15.633 8.355 9.680 1.00 95.44 208 ASN A C 1
ATOM 1600 O O . ASN A 1 208 ? -15.500 9.119 10.632 1.00 95.44 208 ASN A O 1
ATOM 1604 N N . GLU A 1 209 ? -15.231 7.085 9.718 1.00 94.88 209 GLU A N 1
ATOM 1605 C CA . GLU A 1 209 ? -14.425 6.524 10.810 1.00 94.88 209 GLU A CA 1
ATOM 1606 C C . GLU A 1 209 ? -12.984 7.051 10.775 1.00 94.88 209 GLU A C 1
ATOM 1608 O O . GLU A 1 209 ? -12.402 7.338 11.818 1.00 94.88 209 GLU A O 1
ATOM 1613 N N . LEU A 1 210 ? -12.423 7.226 9.574 1.00 90.50 210 LEU A N 1
ATOM 1614 C CA . LEU A 1 210 ? -11.074 7.761 9.367 1.00 90.50 210 LEU A CA 1
ATOM 1615 C C . LEU A 1 210 ? -11.004 9.293 9.478 1.00 90.50 210 LEU A C 1
ATOM 1617 O O . LEU A 1 210 ? -9.942 9.853 9.764 1.00 90.50 210 LEU A O 1
ATOM 1621 N N . ALA A 1 211 ? -12.105 9.995 9.208 1.00 91.38 211 ALA A N 1
ATOM 1622 C CA . ALA A 1 211 ? -12.155 11.449 9.271 1.00 91.38 211 ALA A CA 1
ATOM 1623 C C . ALA A 1 211 ? -12.296 11.950 10.717 1.00 91.38 211 ALA A C 1
ATOM 1625 O O . ALA A 1 211 ? -13.127 11.476 11.482 1.00 91.38 211 ALA A O 1
ATOM 1626 N N . GLY A 1 212 ? -11.548 13.000 11.069 1.00 87.69 212 GLY A N 1
ATOM 1627 C CA . GLY A 1 212 ? -11.689 13.652 12.379 1.00 87.69 212 GLY A CA 1
ATOM 1628 C C . GLY A 1 212 ? -13.045 14.344 12.589 1.00 87.69 212 GLY A C 1
ATOM 1629 O O . GLY A 1 212 ? -13.476 14.518 13.724 1.00 87.69 212 GLY A O 1
ATOM 1630 N N . GLU A 1 213 ? -13.731 14.716 11.503 1.00 91.38 213 GLU A N 1
ATOM 1631 C CA . GLU A 1 213 ? -15.072 15.303 11.525 1.00 91.38 213 GLU A CA 1
ATOM 1632 C C . GLU A 1 213 ? -15.958 14.645 10.471 1.00 91.38 213 GLU A C 1
ATOM 1634 O O . GLU A 1 213 ? -15.566 14.522 9.304 1.00 91.38 213 GLU A O 1
ATOM 1639 N N . LYS A 1 214 ? -17.177 14.279 10.876 1.00 94.62 214 LYS A N 1
ATOM 1640 C CA . LYS A 1 214 ? -18.143 13.623 9.996 1.00 94.62 214 LYS A CA 1
ATOM 1641 C C . LYS A 1 214 ? -18.650 14.561 8.903 1.00 94.62 214 LYS A C 1
ATOM 1643 O O . LYS A 1 214 ? -18.777 15.768 9.104 1.00 94.62 214 LYS A O 1
ATOM 1648 N N . PHE A 1 215 ? -19.005 13.980 7.767 1.00 95.94 215 PHE A N 1
ATOM 1649 C CA . PHE A 1 215 ? -19.619 14.664 6.633 1.00 95.94 215 PHE A CA 1
ATOM 1650 C C . PHE A 1 215 ? -20.775 13.832 6.076 1.00 95.94 215 PHE A C 1
ATOM 1652 O O . PHE A 1 215 ? -20.963 12.674 6.447 1.00 95.94 215 PHE A O 1
ATOM 1659 N N . LEU A 1 216 ? -21.595 14.437 5.219 1.00 96.81 216 LEU A N 1
ATOM 1660 C CA . LEU A 1 216 ? -22.793 13.803 4.675 1.00 96.81 216 LEU A CA 1
ATOM 1661 C C . LEU A 1 216 ? -22.551 13.330 3.242 1.00 96.81 216 LEU A C 1
ATOM 1663 O O . LEU A 1 216 ? -21.707 13.862 2.524 1.00 96.81 216 LEU A O 1
ATOM 1667 N N . LEU A 1 217 ? -23.353 12.363 2.803 1.00 95.31 217 LEU A N 1
ATOM 1668 C CA . LEU A 1 217 ? -23.348 11.881 1.420 1.00 95.31 217 LEU A CA 1
ATOM 1669 C C . LEU A 1 217 ? -23.652 12.988 0.397 1.00 95.31 217 LEU A C 1
ATOM 1671 O O . LEU A 1 217 ? -23.142 12.940 -0.721 1.00 95.31 217 LEU A O 1
ATOM 1675 N N . ASP A 1 218 ? -24.438 13.991 0.794 1.00 95.94 218 ASP A N 1
ATOM 1676 C CA . ASP A 1 218 ? -24.813 15.132 -0.049 1.00 95.94 218 ASP A CA 1
ATOM 1677 C C . ASP A 1 218 ? -23.795 16.285 0.004 1.00 95.94 218 ASP A C 1
ATOM 1679 O O . ASP A 1 218 ? -23.909 17.250 -0.754 1.00 95.94 218 ASP A O 1
ATOM 1683 N N . THR A 1 219 ? -22.783 16.204 0.878 1.00 94.75 219 THR A N 1
ATOM 1684 C CA . THR A 1 219 ? -21.695 17.188 0.923 1.00 94.75 219 THR A CA 1
ATOM 1685 C C . THR A 1 219 ? -20.931 17.157 -0.399 1.00 94.75 219 THR A C 1
ATOM 1687 O O . THR A 1 219 ? -20.642 16.086 -0.936 1.00 94.75 219 THR A O 1
ATOM 1690 N N . LYS A 1 220 ? -20.594 18.331 -0.943 1.00 93.50 220 LYS A N 1
ATOM 1691 C CA . LYS A 1 220 ? -19.785 18.416 -2.163 1.00 93.50 220 LYS A CA 1
ATOM 1692 C C . LYS A 1 220 ? -18.334 18.054 -1.865 1.00 93.50 220 LYS A C 1
ATOM 1694 O O . LYS A 1 220 ? -17.777 18.516 -0.872 1.00 93.50 220 LYS A O 1
ATOM 1699 N N . VAL A 1 221 ? -17.689 17.288 -2.745 1.00 91.06 221 VAL A N 1
ATOM 1700 C CA . VAL A 1 221 ? -16.276 16.888 -2.571 1.00 91.06 221 VAL A CA 1
ATOM 1701 C C . VAL A 1 221 ? -15.326 18.089 -2.506 1.00 91.06 221 VAL A C 1
ATOM 1703 O O . VAL A 1 221 ? -14.301 18.039 -1.837 1.00 91.06 221 VAL A O 1
ATOM 1706 N N . THR A 1 222 ? -15.701 19.205 -3.134 1.00 89.25 222 THR A N 1
ATOM 1707 C CA . THR A 1 222 ? -14.986 20.492 -3.107 1.00 89.25 222 THR A CA 1
ATOM 1708 C C . THR A 1 222 ? -15.116 21.243 -1.777 1.00 89.25 222 THR A C 1
ATOM 1710 O O . THR A 1 222 ? -14.345 22.166 -1.523 1.00 89.25 222 THR A O 1
ATOM 1713 N N . GLN A 1 223 ? -16.077 20.866 -0.928 1.00 91.38 223 GLN A N 1
ATOM 1714 C CA . GLN A 1 223 ? -16.309 21.451 0.397 1.00 91.38 223 GLN A CA 1
ATOM 1715 C C . GLN A 1 223 ? -15.649 20.652 1.525 1.00 91.38 223 GLN A C 1
ATOM 1717 O O . GLN A 1 223 ? -15.600 21.130 2.658 1.00 91.38 223 GLN A O 1
ATOM 1722 N N . LEU A 1 224 ? -15.159 19.444 1.238 1.00 90.81 224 LEU A N 1
ATOM 1723 C CA . LEU A 1 224 ? -14.498 18.608 2.230 1.00 90.81 224 LEU A CA 1
ATOM 1724 C C . LEU A 1 224 ? -13.184 19.247 2.680 1.00 90.81 224 LEU A C 1
ATOM 1726 O O . LEU A 1 224 ? -12.406 19.771 1.880 1.00 90.81 224 LEU A O 1
ATOM 1730 N N . SER A 1 225 ? -12.890 19.136 3.974 1.00 90.56 225 SER A N 1
ATOM 1731 C CA . SER A 1 225 ? -11.569 19.491 4.486 1.00 90.56 225 SER A CA 1
ATOM 1732 C C . SER A 1 225 ? -10.491 18.580 3.882 1.00 90.56 225 SER A C 1
ATOM 1734 O O . SER A 1 225 ? -10.771 17.493 3.368 1.00 90.56 225 SER A O 1
ATOM 1736 N N . GLY A 1 226 ? -9.218 18.977 3.975 1.00 88.06 226 GLY A N 1
ATOM 1737 C CA . GLY A 1 226 ? -8.112 18.136 3.497 1.00 88.06 226 GLY A CA 1
ATOM 1738 C C . GLY A 1 226 ? -8.032 16.773 4.201 1.00 88.06 226 GLY A C 1
ATOM 1739 O O . GLY A 1 226 ? -7.610 15.793 3.589 1.00 88.06 226 GLY A O 1
ATOM 1740 N N . GLY A 1 227 ? -8.463 16.697 5.467 1.00 88.69 227 GLY A N 1
ATOM 1741 C CA . GLY A 1 227 ? -8.555 15.445 6.223 1.00 88.69 227 GLY A CA 1
ATOM 1742 C C . GLY A 1 227 ? -9.703 14.558 5.741 1.00 88.69 227 GLY A C 1
ATOM 1743 O O . GLY A 1 227 ? -9.479 13.391 5.437 1.00 88.69 227 GLY A O 1
ATOM 1744 N N . GLN A 1 228 ? -10.900 15.129 5.577 1.00 92.75 228 GLN A N 1
ATOM 1745 C CA . GLN A 1 228 ? -12.072 14.414 5.053 1.00 92.75 228 GLN A CA 1
ATOM 1746 C C . GLN A 1 228 ? -11.841 13.907 3.628 1.00 92.75 228 GLN A C 1
ATOM 1748 O O . GLN A 1 228 ? -12.150 12.764 3.313 1.00 92.75 228 GLN A O 1
ATOM 1753 N N . SER A 1 229 ? -11.221 14.734 2.787 1.00 90.38 229 SER A N 1
ATOM 1754 C CA . SER A 1 229 ? -10.837 14.370 1.425 1.00 90.38 229 SER A CA 1
ATOM 1755 C C . SER A 1 229 ? -9.900 13.162 1.398 1.00 90.38 229 SER A C 1
ATOM 1757 O O . SER A 1 229 ? -10.093 12.255 0.596 1.00 90.38 229 SER A O 1
ATOM 1759 N N . ARG A 1 230 ? -8.884 13.128 2.278 1.00 90.06 230 ARG A N 1
ATOM 1760 C CA . ARG A 1 230 ? -7.976 11.974 2.402 1.00 90.06 230 ARG A CA 1
ATOM 1761 C C . ARG A 1 230 ? -8.686 10.735 2.908 1.00 90.06 230 ARG A C 1
ATOM 1763 O O . ARG A 1 230 ? -8.499 9.683 2.314 1.00 90.06 230 ARG A O 1
ATOM 1770 N N . ALA A 1 231 ? -9.502 10.870 3.945 1.00 91.81 231 ALA A N 1
ATOM 1771 C CA . ALA A 1 231 ? -10.281 9.763 4.480 1.00 91.81 231 ALA A CA 1
ATOM 1772 C C . ALA A 1 231 ? -11.190 9.143 3.405 1.00 91.81 231 ALA A C 1
ATOM 1774 O O . ALA A 1 231 ? -11.177 7.931 3.223 1.00 91.81 231 ALA A O 1
ATOM 1775 N N . LEU A 1 232 ? -11.882 9.978 2.622 1.00 91.62 232 LEU A N 1
ATOM 1776 C CA . LEU A 1 232 ? -12.736 9.537 1.517 1.00 91.62 232 LEU A CA 1
ATOM 1777 C C . LEU A 1 232 ? -11.973 8.811 0.403 1.00 91.62 232 LEU A C 1
ATOM 1779 O O . LEU A 1 232 ? -12.533 7.935 -0.235 1.00 91.62 232 LEU A O 1
ATOM 1783 N N . MET A 1 233 ? -10.724 9.192 0.140 1.00 89.19 233 MET A N 1
ATOM 1784 C CA . MET A 1 233 ? -9.908 8.576 -0.911 1.00 89.19 233 MET A CA 1
ATOM 1785 C C . MET A 1 233 ? -9.181 7.305 -0.459 1.00 89.19 233 MET A C 1
ATOM 1787 O O . MET A 1 233 ? -8.711 6.550 -1.306 1.00 89.19 233 MET A O 1
ATOM 1791 N N . ILE A 1 234 ? -9.028 7.111 0.855 1.00 89.06 234 ILE A N 1
ATOM 1792 C CA . ILE A 1 234 ? -8.490 5.881 1.447 1.00 89.06 234 ILE A CA 1
ATOM 1793 C C . ILE A 1 234 ? -9.573 4.794 1.501 1.00 89.06 234 ILE A C 1
ATOM 1795 O O . ILE A 1 234 ? -9.252 3.627 1.281 1.00 89.06 234 ILE A O 1
ATOM 1799 N N . ALA A 1 235 ? -10.813 5.185 1.808 1.00 87.00 235 ALA A N 1
ATOM 1800 C CA . ALA A 1 235 ? -11.978 4.305 1.892 1.00 87.00 235 ALA A CA 1
ATOM 1801 C C . ALA A 1 235 ? -12.462 3.795 0.523 1.00 87.00 235 ALA A C 1
ATOM 1803 O O . ALA A 1 235 ? -12.998 2.663 0.486 1.00 87.00 235 ALA A O 1
#

pLDDT: mean 83.16, std 11.39, range [44.56, 96.81]

=== Feature glossary ===
Key to the feature types in this record:

— What the protein is —

Primary structure: the covalent order of the twenty standard amino acids along the backbone. Two proteins with the same sequence will (almost always) fold to the same structure; two with 30% identity often share a fold but not the details.

Database cross-references. InterPro integrates a dozen domain/family signature databases into unified entries with residue-range hits. GO terms attach function/process/location labels with evidence codes. CATH codes position the fold in a four-level structural taxonomy. Organism is the NCBI-taxonomy species name.

— Where its atoms are —

The mmCIF block holds the 3D Cartesian coordinates of each backbone atom (N, Cα, C, O) in ångströms. mmCIF is the PDB's canonical archive format — a tagged-loop text representation of the atomic model.

Six rendered views show the 3D structure from the faces of a cube — i.e. along ±x, ±y, ±z. Rendering representation is drawn randomly per protein from cartoon (secondary-structure ribbons), sticks (backbone bonds), or molecular surface; coloring is either N→C rainbow (blue at the N-terminus through red at the C-terminus) or one color per chain.

— Local backbone conformation —

DSSP 8-state secondary structure assigns each residue one of H (α-helix), G (3₁₀-helix), I (π-helix), E (extended β-strand), B (isolated β-bridge), T (hydrogen-bonded turn), S (bend), or '-' (coil). The assignment is computed from backbone hydrogen-bond geometry via the Kabsch–Sander algorithm.

P-SEA three-state annotation labels each residue as helix, strand, or coil based purely on the geometry of the Cα trace. It serves as a fallback when the full backbone (and thus DSSP) is unavailable.

The φ/ψ torsion pair specifies the backbone conformation at each residue. φ rotates about the N–Cα bond, ψ about the Cα–C bond. Steric clashes forbid most of the (φ, ψ) plane — the allowed regions (α-helix basin, β-sheet basin, left-handed helix) are the Ramachandran-allowed regions.

— Global shape and packing —

The geometric summary reports three shape descriptors. Rg (radius of gyration) measures how spread out the Cα atoms are about their centre of mass; compact globular proteins have small Rg, elongated or unfolded ones large. Cα contacts (<8 Å, |i−j|>4) count long-range residue pairs in spatial proximity — high for tightly packed folds, near zero for rods or random coil. The bounding-box extents give the protein's footprint along x, y, z in Å.

Accessible surface area quantifies burial. A residue with SASA near zero is packed into the hydrophobic core; one with SASA >100 Å² sits on the surface. Computed here via the Shrake–Rupley numerical algorithm with a 1.4 Å probe.

Plot images: a contact map (which residues are close in 3D, as an N×N binary image), a Ramachandran scatter (backbone torsion angles, revealing secondary-structure composition at a glance), and — for AlphaFold structures — a PAE heatmap (pairwise prediction confidence).

— Structural neighborhood —

The Foldseek 3Di string encodes local tertiary geometry as a 20-letter alphabet — one character per residue — derived from the relative positions of nearby Cα atoms. Unlike the amino-acid sequence, 3Di is a direct function of the 3D structure, so two proteins with the same fold have similar 3Di strings even at low sequence identity.

Nearest PDB neighbors are the top structural matches found by Foldseek when searching this structure against the entire Protein Data Bank. Each hit reports a TM-score (0 to 1; >0.5 almost always implies the same fold) and an E-value. These are *structural* homologs — they may share no detectable sequence similarity.

— Confidence and disorder —

For AlphaFold models, the B-factor field carries pLDDT — the model's own estimate of local accuracy on a 0–100 scale. Regions with pLDDT<50 should be treated as essentially unmodeled; they often correspond to intrinsically disordered segments.

B-factor (Debye–Waller factor) reflects atomic displacement in the crystal lattice. It is an experimental observable (units Å²), not a prediction; low values mean the atom is pinned down, high values mean it moves or is heterogeneous across the crystal.

Predicted aligned error is AlphaFold's pairwise confidence. Unlike pLDDT (per-residue), PAE is per-residue-pair and captures whether two parts of the structure are correctly placed relative to each other. Units are ångströms of expected positional error.